Protein AF-0000000074318925 (afdb_homodimer)

Organism: NCBI:txid2715131

Secondary structure (DSSP, 8-state):
------------S-------EEEEEEE-TT--B-EEE-TTT--EEE-EETTEE-B-SSSPPSSEEEEETTB---GGGT--SPPPEEEE-SS---TT-EEEEEEEEEEEEEETTEE--EEEEEESSSTT--STT--SHHHHHHH-HHHHHHHHHHHHHTT-TTTEEEEEEEEHHHHHHHHHHHB--/------------S-------EEEEEEE-TT--B-EEE-TTT--EEE-EETTEE-B-SSSPPSSEEEEETTB---GGGT--SPPPEEEE-SS---TT-EEEEEEEEEEEEEETTEE--EEEEEESSSTT--STT--SHHHHHHH-HHHHHHHHHHHHHTT-TTTEEEEEEEEHHHHHHHHHHHB--

Solvent-accessible surface area (backbone atoms only — not comparable to full-atom values): 19961 Å² total; per-residue (Å²): 136,83,79,77,78,77,76,74,70,78,72,66,65,70,70,64,81,76,71,78,44,37,33,38,29,38,29,28,16,8,37,32,58,42,41,36,69,35,85,87,80,67,44,77,38,74,36,63,60,94,88,34,73,41,60,42,63,48,70,28,37,76,21,25,28,33,29,35,62,66,31,33,30,48,55,90,76,72,30,90,56,43,50,44,39,30,39,33,46,32,47,53,49,60,61,72,40,70,46,55,40,36,63,26,22,26,45,35,29,33,48,79,84,34,83,48,60,31,36,31,28,31,56,62,72,69,91,52,49,35,64,76,88,60,81,34,31,68,50,38,53,70,75,38,47,67,55,54,50,43,53,51,54,46,66,31,38,46,81,36,81,83,44,28,44,82,73,48,77,44,40,25,67,58,36,51,53,52,50,62,72,18,40,70,128,137,84,80,78,80,77,77,76,74,79,72,66,66,71,72,65,82,77,71,77,44,38,32,37,30,37,30,28,15,8,37,31,58,41,40,37,69,35,84,88,78,66,44,77,37,74,34,62,59,94,88,34,74,41,59,42,61,48,67,27,37,76,19,26,29,32,29,35,61,67,30,31,30,48,57,90,77,75,31,89,57,43,50,44,39,30,38,34,47,33,48,54,49,60,59,72,39,71,47,54,41,35,64,27,22,26,45,36,30,32,47,80,86,34,83,47,61,31,36,32,28,32,56,61,73,69,92,51,49,34,64,76,88,62,82,34,31,66,50,36,52,69,76,39,47,65,56,54,50,42,53,51,53,45,66,31,38,47,82,36,80,83,45,29,42,81,74,48,76,44,39,25,67,58,35,51,51,52,49,60,74,19,39,68,128

Nearest PDB structures (foldseek):
  6n1c-assembly1_F  TM=8.657E-01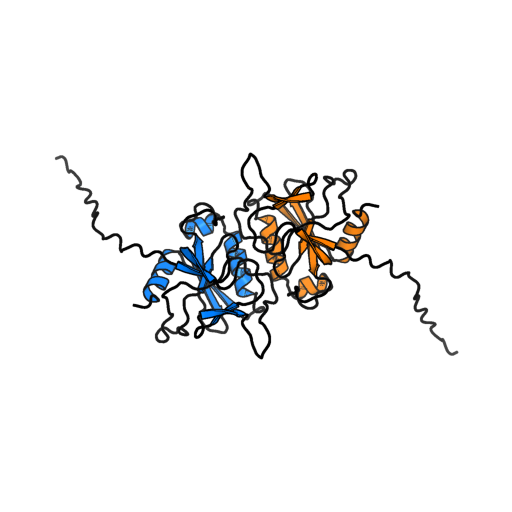  e=1.902E-13  Legionella pneumophila subsp. pneumophila str. Philadelphia 1
  3ld3-assembly1_A  TM=8.511E-01  e=8.255E-13  Anaplasma phagocytophilum str. HZ
  4um4-assembly1_B  TM=8.742E-01  e=2.859E-12  Escherichia coli
  2au6-assembly1_A  TM=8.504E-01  e=2.309E-11  Escherichia coli
  6ki8-assembly1_A  TM=8.041E-01  e=2.735E-11  Acinetobacter baumannii

InterPro domains:
  IPR008162 Inorganic pyrophosphatase [PF00719] (23-182)
  IPR008162 Inorganic pyrophosphatase [PTHR10286] (13-183)
  IPR036649 Inorganic pyrophosphatase superfamily [G3DSA:3.90.80.10] (16-185)
  IPR036649 Inorganic pyrophosphatase superfamily [SSF50324] (13-182)

Sequence (370 aa):
MKIYLLVFILSGIPILGQNNIEMLVEIPAGTITKYEMNKESGELLPDSLNGKIRIIDFLGYPGNYGFIKNTMLSKNEGGDGDPLDVLLISAPLSGGRSIEIRPIAILKLIDNGEKDDKIIAVPESGSVSNLQNIDSFEEFKLNYPKVMEIIKLWFTNYKGKGTVSFVGWENELEAIKLIERSTIHMKIYLLVFILSGIPILGQNNIEMLVEIPAGTITKYEMNKESGELLPDSLNGKIRIIDFLGYPGNYGFIKNTMLSKNEGGDGDPLDVLLISAPLSGGRSIEIRPIAILKLIDNGEKDDKIIAVPESGSVSNLQNIDSFEEFKLNYPKVMEIIKLWFTNYKGKGTVSFVGWENELEAIKLIERSTIH

Radius of gyration: 24.42 Å; Cα contacts (8 Å, |Δi|>4): 816; chains: 2; bounding box: 49×116×52 Å

Foldseek 3Di:
DPPPPPPPPVPPPPPPPPPFWKWAFQFWFFAFWGWDQDPPPRDIDFDDDPNHGDGFPDTGHRATKGFTPQFFDDVVNVGPRDGAIEGEHWHTDDHGDMAGWAFFKWWWKQAQNGTHIYTYIYGPDDDGGDPPPRRYNVCCCVVPVVSVVVNQVCVCDRVHHPRMDTDDMGGRVVVVVNRVVRGHD/DPPPPPPPPVPPPPPPPPPFWKWAFQFWFFAFWGWDQDPPPRDIDFDDDPNHGDGFPDTGHRATKGFTPQFFDDVVNVGPRDGAIEGEHWHTDDHGDMAGWAFFKWWWKQAQNGTHIYTYIYGPDDDGGDPPPRRYNVCCCVVPVVSVVVNQVCVCDRVHHPRMDTDDMGGRVVVVVNRVVRGHD

Structure (mmCIF, N/CA/C/O backbone):
data_AF-0000000074318925-model_v1
#
loop_
_entity.id
_entity.type
_entity.pdbx_description
1 polymer 'inorganic diphosphatase'
#
loop_
_atom_site.group_PDB
_atom_site.id
_atom_site.type_symbol
_atom_site.label_atom_id
_atom_site.label_alt_id
_atom_site.label_comp_id
_atom_site.label_asym_id
_atom_site.label_entity_id
_atom_site.label_seq_id
_atom_site.pdbx_PDB_ins_code
_atom_site.Cartn_x
_atom_site.Cartn_y
_atom_site.Cartn_z
_atom_site.occupancy
_atom_site.B_iso_or_equiv
_atom_site.auth_seq_id
_atom_site.auth_comp_id
_atom_site.auth_asym_id
_atom_site.auth_atom_id
_atom_site.pdbx_PDB_model_num
ATOM 1 N N . MET A 1 1 ? -10.141 -60.781 22.281 1 31 1 MET A N 1
ATOM 2 C CA . MET A 1 1 ? -9.641 -60.656 20.906 1 31 1 MET A CA 1
ATOM 3 C C . MET A 1 1 ? -9.164 -59.25 20.609 1 31 1 MET A C 1
ATOM 5 O O . MET A 1 1 ? -9.938 -58.312 20.719 1 31 1 MET A O 1
ATOM 9 N N . LYS A 1 2 ? -7.789 -58.969 20.859 1 35.91 2 LYS A N 1
ATOM 10 C CA . LYS A 1 2 ? -7.023 -57.719 20.891 1 35.91 2 LYS A CA 1
ATOM 11 C C . LYS A 1 2 ? -6.863 -57.125 19.484 1 35.91 2 LYS A C 1
ATOM 13 O O . LYS A 1 2 ? -6.215 -57.719 18.625 1 35.91 2 LYS A O 1
ATOM 18 N N . ILE A 1 3 ? -7.855 -56.562 18.828 1 32.5 3 ILE A N 1
ATOM 19 C CA . ILE A 1 3 ? -7.719 -56.094 17.453 1 32.5 3 ILE A CA 1
ATOM 20 C C . ILE A 1 3 ? -6.723 -54.938 17.406 1 32.5 3 ILE A C 1
ATOM 22 O O . ILE A 1 3 ? -6.93 -53.906 18.031 1 32.5 3 ILE A O 1
ATOM 26 N N . TYR A 1 4 ? -5.398 -55.219 17.203 1 31.03 4 TYR A N 1
ATOM 27 C CA . TYR A 1 4 ? -4.352 -54.25 16.984 1 31.03 4 TYR A CA 1
ATOM 28 C C . TYR A 1 4 ? -4.586 -53.469 15.695 1 31.03 4 TYR A C 1
ATOM 30 O O . TYR A 1 4 ? -4.688 -54.062 14.625 1 31.03 4 TYR A O 1
ATOM 38 N N . LEU A 1 5 ? -5.379 -52.438 15.664 1 28.86 5 LEU A N 1
ATOM 39 C CA . LEU A 1 5 ? -5.574 -51.625 14.477 1 28.86 5 LEU A CA 1
ATOM 40 C C . LEU A 1 5 ? -4.246 -51.062 13.977 1 28.86 5 LEU A C 1
ATOM 42 O O . LEU A 1 5 ? -3.562 -50.312 14.688 1 28.86 5 LEU A O 1
ATOM 46 N N . LEU A 1 6 ? -3.502 -51.781 13.117 1 28.34 6 LEU A N 1
ATOM 47 C CA . LEU A 1 6 ? -2.273 -51.406 12.43 1 28.34 6 LEU A CA 1
ATOM 48 C C . LEU A 1 6 ? -2.457 -50.094 11.68 1 28.34 6 LEU A C 1
ATOM 50 O O . LEU A 1 6 ? -3.262 -50 10.75 1 28.34 6 LEU A O 1
ATOM 54 N N . VAL A 1 7 ? -2.426 -49 12.305 1 29.84 7 VAL A N 1
ATOM 55 C CA . VAL A 1 7 ? -2.41 -47.688 11.703 1 29.84 7 VAL A CA 1
ATOM 56 C C . VAL A 1 7 ? -1.255 -47.562 10.711 1 29.84 7 VAL A C 1
ATOM 58 O O . VAL A 1 7 ? -0.086 -47.625 11.102 1 29.84 7 VAL A O 1
ATOM 61 N N . PHE A 1 8 ? -1.321 -48.281 9.523 1 29.14 8 PHE A N 1
ATOM 62 C CA . PHE A 1 8 ? -0.338 -48.094 8.461 1 29.14 8 PHE A CA 1
ATOM 63 C C . PHE A 1 8 ? -0.117 -46.625 8.172 1 29.14 8 PHE A C 1
ATOM 65 O O . PHE A 1 8 ? -1.043 -45.906 7.766 1 29.14 8 PHE A O 1
ATOM 72 N N . ILE A 1 9 ? 0.623 -45.938 8.898 1 32.38 9 ILE A N 1
ATOM 73 C CA . ILE A 1 9 ? 1.181 -44.656 8.539 1 32.38 9 ILE A CA 1
ATOM 74 C C . ILE A 1 9 ? 1.843 -44.719 7.168 1 32.38 9 ILE A C 1
ATOM 76 O O . ILE A 1 9 ? 2.842 -45.438 6.996 1 32.38 9 ILE A O 1
ATOM 80 N N . LEU A 1 10 ? 1.082 -45.062 6.102 1 30.84 10 LEU A N 1
ATOM 81 C CA . LEU A 1 10 ? 1.736 -45 4.801 1 30.84 10 LEU A CA 1
ATOM 82 C C . LEU A 1 10 ? 2.66 -43.781 4.727 1 30.84 10 LEU A C 1
ATOM 84 O O . LEU A 1 10 ? 2.193 -42.625 4.715 1 30.84 10 LEU A O 1
ATOM 88 N N . SER A 1 11 ? 3.791 -43.719 5.32 1 34.47 11 SER A N 1
ATOM 89 C CA . SER A 1 11 ? 5.02 -42.938 5.23 1 34.47 11 SER A CA 1
ATOM 90 C C . SER A 1 11 ? 5.359 -42.594 3.783 1 34.47 11 SER A C 1
ATOM 92 O O . SER A 1 11 ? 6.055 -41.625 3.514 1 34.47 11 SER A O 1
ATOM 94 N N . GLY A 1 12 ? 5.242 -43.5 2.875 1 33.75 12 GLY A N 1
ATOM 95 C CA . GLY A 1 12 ? 5.906 -43.469 1.584 1 33.75 12 GLY A CA 1
ATOM 96 C C . GLY A 1 12 ? 5.355 -42.375 0.668 1 33.75 12 GLY A C 1
ATOM 97 O O . GLY A 1 12 ? 5.582 -42.406 -0.543 1 33.75 12 GLY A O 1
ATOM 98 N N . ILE A 1 13 ? 4.176 -41.969 0.882 1 33.53 13 ILE A N 1
ATOM 99 C CA . ILE A 1 13 ? 3.928 -41.062 -0.223 1 33.53 13 ILE A CA 1
ATOM 100 C C . ILE A 1 13 ? 5.148 -40.156 -0.432 1 33.53 13 ILE A C 1
ATOM 102 O O . ILE A 1 13 ? 5.586 -39.469 0.494 1 33.53 13 ILE A O 1
ATOM 106 N N . PRO A 1 14 ? 6.07 -40.562 -1.299 1 34.34 14 PRO A N 1
ATOM 107 C CA . PRO A 1 14 ? 7.152 -39.625 -1.569 1 34.34 14 PRO A CA 1
ATOM 108 C C . PRO A 1 14 ? 6.727 -38.156 -1.373 1 34.34 14 PRO A C 1
ATOM 110 O O . PRO A 1 14 ? 5.598 -37.812 -1.713 1 34.34 14 PRO A O 1
ATOM 113 N N . ILE A 1 15 ? 7.004 -37.562 -0.28 1 36.38 15 ILE A N 1
ATOM 114 C CA . ILE A 1 15 ? 6.902 -36.094 -0.222 1 36.38 15 ILE A CA 1
ATOM 115 C C . ILE A 1 15 ? 7.234 -35.5 -1.588 1 36.38 15 ILE A C 1
ATOM 117 O O . ILE A 1 15 ? 8.344 -35.688 -2.1 1 36.38 15 ILE A O 1
ATOM 121 N N . LEU A 1 16 ? 6.516 -35.656 -2.623 1 37.06 16 LEU A N 1
ATOM 122 C CA . LEU A 1 16 ? 6.867 -34.938 -3.855 1 37.06 16 LEU A CA 1
ATOM 123 C C . LEU A 1 16 ? 7.934 -33.875 -3.594 1 37.06 16 LEU A C 1
ATOM 125 O O . LEU A 1 16 ? 7.91 -33.219 -2.555 1 37.06 16 LEU A O 1
ATOM 129 N N . GLY A 1 17 ? 9.219 -34.062 -4.043 1 41.69 17 GLY A N 1
ATOM 130 C CA . GLY A 1 17 ? 10.297 -33.094 -3.971 1 41.69 17 GLY A CA 1
ATOM 131 C C . GLY A 1 17 ? 9.805 -31.672 -3.775 1 41.69 17 GLY A C 1
ATOM 132 O O . GLY A 1 17 ? 9.047 -31.156 -4.598 1 41.69 17 GLY A O 1
ATOM 133 N N . GLN A 1 18 ? 9.273 -31.25 -2.715 1 48.78 18 GLN A N 1
ATOM 134 C CA . GLN A 1 18 ? 8.734 -29.953 -2.297 1 48.78 18 GLN A CA 1
ATOM 135 C C . GLN A 1 18 ? 9.406 -28.812 -3.051 1 48.78 18 GLN A C 1
ATOM 137 O O . GLN A 1 18 ? 10.477 -28.344 -2.664 1 48.78 18 GLN A O 1
ATOM 142 N N . ASN A 1 19 ? 9.547 -28.859 -4.367 1 59.75 19 ASN A N 1
ATOM 143 C CA . ASN A 1 19 ? 10.141 -27.75 -5.109 1 59.75 19 ASN A CA 1
ATOM 144 C C . ASN A 1 19 ? 9.664 -26.406 -4.578 1 59.75 19 ASN A C 1
ATOM 146 O O . ASN A 1 19 ? 8.461 -26.172 -4.457 1 59.75 19 ASN A O 1
ATOM 150 N N . ASN A 1 20 ? 10.562 -25.672 -3.961 1 87 20 ASN A N 1
ATOM 151 C CA . ASN A 1 20 ? 10.352 -24.297 -3.486 1 87 20 ASN A CA 1
ATOM 152 C C . ASN A 1 20 ? 9.781 -23.406 -4.586 1 87 20 ASN A C 1
ATOM 154 O O . ASN A 1 20 ? 10.211 -23.484 -5.738 1 87 20 ASN A O 1
ATOM 158 N N . ILE A 1 21 ? 8.672 -22.938 -4.402 1 94.94 21 ILE A N 1
ATOM 159 C CA . ILE A 1 21 ? 8.086 -21.969 -5.32 1 94.94 21 ILE A CA 1
ATOM 160 C C . ILE A 1 21 ? 8.781 -20.625 -5.16 1 94.94 21 ILE A C 1
ATOM 162 O O . ILE A 1 21 ? 8.906 -20.109 -4.047 1 94.94 21 ILE A O 1
ATOM 166 N N . GLU A 1 22 ? 9.297 -20.141 -6.289 1 96.38 22 GLU A N 1
ATOM 167 C CA . GLU A 1 22 ? 10 -18.859 -6.258 1 96.38 22 GLU A CA 1
ATOM 168 C C . GLU A 1 22 ? 9.281 -17.828 -7.109 1 96.38 22 GLU A C 1
ATOM 170 O O . GLU A 1 22 ? 8.75 -18.141 -8.172 1 96.38 22 GLU A O 1
ATOM 175 N N . MET A 1 23 ? 9.312 -16.688 -6.598 1 97 23 MET A N 1
ATOM 176 C CA . MET A 1 23 ? 8.852 -15.57 -7.418 1 97 23 MET A CA 1
ATOM 177 C C . MET A 1 23 ? 10.016 -14.672 -7.82 1 97 23 MET A C 1
ATOM 179 O O . MET A 1 23 ? 11.055 -14.672 -7.16 1 97 23 MET A O 1
ATOM 183 N N . LEU A 1 24 ? 9.859 -14 -8.922 1 97.19 24 LEU A N 1
ATOM 184 C CA . LEU A 1 24 ? 10.672 -12.836 -9.273 1 97.19 24 LEU A CA 1
ATOM 185 C C . LEU A 1 24 ? 9.891 -11.539 -9.047 1 97.19 24 LEU A C 1
ATOM 187 O O . LEU A 1 24 ? 8.797 -11.367 -9.602 1 97.19 24 LEU A O 1
ATOM 191 N N . VAL A 1 25 ? 10.477 -10.656 -8.273 1 97.69 25 VAL A N 1
ATOM 192 C CA . VAL A 1 25 ? 9.836 -9.375 -7.977 1 97.69 25 VAL A CA 1
ATOM 193 C C . VAL A 1 25 ? 10.07 -8.406 -9.125 1 97.69 25 VAL A C 1
ATOM 195 O O . VAL A 1 25 ? 11.211 -8.156 -9.516 1 97.69 25 VAL A O 1
ATOM 198 N N . GLU A 1 26 ? 8.992 -7.867 -9.617 1 98.12 26 GLU A N 1
ATOM 199 C CA . GLU A 1 26 ? 9.094 -6.844 -10.648 1 98.12 26 GLU A CA 1
ATOM 200 C C . GLU A 1 26 ? 8.812 -5.457 -10.078 1 98.12 26 GLU A C 1
ATOM 202 O O . GLU A 1 26 ? 9.508 -4.488 -10.414 1 98.12 26 GLU A O 1
ATOM 207 N N . ILE A 1 27 ? 7.844 -5.375 -9.258 1 98.38 27 ILE A N 1
ATOM 208 C CA . ILE A 1 27 ? 7.355 -4.113 -8.719 1 98.38 27 ILE A CA 1
ATOM 209 C C . ILE A 1 27 ? 7.32 -4.188 -7.191 1 98.38 27 ILE A C 1
ATOM 211 O O . ILE A 1 27 ? 6.48 -4.879 -6.617 1 98.38 27 ILE A O 1
ATOM 215 N N . PRO A 1 28 ? 8.188 -3.48 -6.512 1 98.31 28 PRO A N 1
ATOM 216 C CA . PRO A 1 28 ? 8.203 -3.477 -5.047 1 98.31 28 PRO A CA 1
ATOM 217 C C . PRO A 1 28 ? 6.906 -2.93 -4.445 1 98.31 28 PRO A C 1
ATOM 219 O O . PRO A 1 28 ? 6.246 -2.086 -5.059 1 98.31 28 PRO A O 1
ATOM 222 N N . ALA A 1 29 ? 6.621 -3.338 -3.229 1 98.38 29 ALA A N 1
ATOM 223 C CA . ALA A 1 29 ? 5.457 -2.824 -2.51 1 98.38 29 ALA A CA 1
ATOM 224 C C . ALA A 1 29 ? 5.504 -1.302 -2.408 1 98.38 29 ALA A C 1
ATOM 226 O O . ALA A 1 29 ? 6.562 -0.723 -2.152 1 98.38 29 ALA A O 1
ATOM 227 N N . GLY A 1 30 ? 4.336 -0.621 -2.668 1 98.06 30 GLY A N 1
ATOM 228 C CA . GLY A 1 30 ? 4.211 0.823 -2.547 1 98.06 30 GLY A CA 1
ATOM 229 C C . GLY A 1 30 ? 4.523 1.56 -3.834 1 98.06 30 GLY A C 1
ATOM 230 O O . GLY A 1 30 ? 4.242 2.754 -3.957 1 98.06 30 GLY A O 1
ATOM 231 N N . THR A 1 31 ? 5.039 0.899 -4.805 1 97.62 31 THR A N 1
ATOM 232 C CA . THR A 1 31 ? 5.473 1.514 -6.055 1 97.62 31 THR A CA 1
ATOM 233 C C . THR A 1 31 ? 4.273 1.812 -6.953 1 97.62 31 THR A C 1
ATOM 235 O O . THR A 1 31 ? 3.324 1.03 -7.008 1 97.62 31 THR A O 1
ATOM 238 N N . ILE A 1 32 ? 4.398 2.92 -7.684 1 96.06 32 ILE A N 1
ATOM 239 C CA . ILE A 1 32 ? 3.283 3.311 -8.531 1 96.06 32 ILE A CA 1
ATOM 240 C C . ILE A 1 32 ? 3.666 3.137 -10 1 96.06 32 ILE A C 1
ATOM 242 O O . ILE A 1 32 ? 2.809 3.195 -10.883 1 96.06 32 ILE A O 1
ATOM 246 N N . THR A 1 33 ? 4.918 2.955 -10.266 1 95 33 THR A N 1
ATOM 247 C CA . THR A 1 33 ? 5.395 2.742 -11.625 1 95 33 THR A CA 1
ATOM 248 C C . THR A 1 33 ? 5.34 1.263 -11.992 1 95 33 THR A C 1
ATOM 250 O O . THR A 1 33 ? 5.762 0.409 -11.211 1 95 33 THR A O 1
ATOM 253 N N . LYS A 1 34 ? 4.805 0.998 -13.141 1 95 34 LYS A N 1
ATOM 254 C CA . LYS A 1 34 ? 4.793 -0.383 -13.617 1 95 34 LYS A CA 1
ATOM 255 C C . LYS A 1 34 ? 6.148 -0.772 -14.203 1 95 34 LYS A C 1
ATOM 257 O O . LYS A 1 34 ? 6.66 -0.093 -15.094 1 95 34 LYS A O 1
ATOM 262 N N . TYR A 1 35 ? 6.699 -1.803 -13.664 1 95.69 35 TYR A N 1
ATOM 263 C CA . TYR A 1 35 ? 7.93 -2.383 -14.195 1 95.69 35 TYR A CA 1
ATOM 264 C C . TYR A 1 35 ? 7.676 -3.77 -14.773 1 95.69 35 TYR A C 1
ATOM 266 O O . TYR A 1 35 ? 6.809 -4.5 -14.289 1 95.69 35 TYR A O 1
ATOM 274 N N . GLU A 1 36 ? 8.422 -4.043 -15.742 1 92.75 36 GLU A N 1
ATOM 275 C CA . GLU A 1 36 ? 8.352 -5.383 -16.328 1 92.75 36 GLU A CA 1
ATOM 276 C C . GLU A 1 36 ? 9.734 -5.891 -16.719 1 92.75 36 GLU A C 1
ATOM 278 O O . GLU A 1 36 ? 10.609 -5.105 -17.078 1 92.75 36 GLU A O 1
ATOM 283 N N . MET A 1 37 ? 9.812 -7.141 -16.578 1 90.12 37 MET A N 1
ATOM 284 C CA . MET A 1 37 ? 11.031 -7.777 -17.062 1 90.12 37 MET A CA 1
ATOM 285 C C . MET A 1 37 ? 11.055 -7.809 -18.594 1 90.12 37 MET A C 1
ATOM 287 O O . MET A 1 37 ? 10.109 -8.273 -19.219 1 90.12 37 MET A O 1
ATOM 291 N N . ASN A 1 38 ? 12.195 -7.234 -19.078 1 87.25 38 ASN A N 1
ATOM 292 C CA . ASN A 1 38 ? 12.398 -7.363 -20.516 1 87.25 38 ASN A CA 1
ATOM 293 C C . ASN A 1 38 ? 12.805 -8.781 -20.906 1 87.25 38 ASN A C 1
ATOM 295 O O . ASN A 1 38 ? 13.844 -9.273 -20.469 1 87.25 38 ASN A O 1
ATOM 299 N N . LYS A 1 39 ? 12.078 -9.352 -21.75 1 79.38 39 LYS A N 1
ATOM 300 C CA . LYS A 1 39 ? 12.289 -10.758 -22.078 1 79.38 39 LYS A CA 1
ATOM 301 C C . LYS A 1 39 ? 13.586 -10.961 -22.859 1 79.38 39 LYS A C 1
ATOM 303 O O . LYS A 1 39 ? 14.211 -12.016 -22.766 1 79.38 39 LYS A O 1
ATOM 308 N N . GLU A 1 40 ? 14.016 -10.039 -23.594 1 85 40 GLU A N 1
ATOM 309 C CA . GLU A 1 40 ? 15.227 -10.141 -24.406 1 85 40 GLU A CA 1
ATOM 310 C C . GLU A 1 40 ? 16.484 -9.875 -23.578 1 85 40 GLU A C 1
ATOM 312 O O . GLU A 1 40 ? 17.422 -10.68 -23.594 1 85 40 GLU A O 1
ATOM 317 N N . SER A 1 41 ? 16.453 -8.805 -22.797 1 86.69 41 SER A N 1
ATOM 318 C CA . SER A 1 41 ? 17.656 -8.398 -22.062 1 86.69 41 SER A CA 1
ATOM 319 C C . SER A 1 41 ? 17.672 -8.992 -20.656 1 86.69 41 SER A C 1
ATOM 321 O O . SER A 1 41 ? 18.719 -9.047 -20.016 1 86.69 41 SER A O 1
ATOM 323 N N . GLY A 1 42 ? 16.531 -9.289 -20.203 1 85.19 42 GLY A N 1
ATOM 324 C CA . GLY A 1 42 ? 16.422 -9.781 -18.844 1 85.19 42 GLY A CA 1
ATOM 325 C C . GLY A 1 42 ? 16.453 -8.672 -17.812 1 85.19 42 GLY A C 1
ATOM 326 O O . GLY A 1 42 ? 16.578 -8.945 -16.609 1 85.19 42 GLY A O 1
ATOM 327 N N . GLU A 1 43 ? 16.375 -7.453 -18.266 1 90.38 43 GLU A N 1
ATOM 328 C CA . GLU A 1 43 ? 16.438 -6.312 -17.359 1 90.38 43 GLU A CA 1
ATOM 329 C C . GLU A 1 43 ? 15.031 -5.852 -16.969 1 90.38 43 GLU A C 1
ATOM 331 O O . GLU A 1 43 ? 14.086 -6.004 -17.734 1 90.38 43 GLU A O 1
ATOM 336 N N . LEU A 1 44 ? 14.914 -5.395 -15.781 1 93.12 44 LEU A N 1
ATOM 337 C CA . LEU A 1 44 ? 13.688 -4.762 -15.328 1 93.12 44 LEU A CA 1
ATOM 338 C C . LEU A 1 44 ? 13.617 -3.309 -15.789 1 93.12 44 LEU A C 1
ATOM 340 O O . LEU A 1 44 ? 14.5 -2.508 -15.469 1 93.12 44 LEU A O 1
ATOM 344 N N . LEU A 1 45 ? 12.641 -3.043 -16.547 1 91.31 45 LEU A N 1
ATOM 345 C CA . LEU A 1 45 ? 12.484 -1.697 -17.094 1 91.31 45 LEU A CA 1
ATOM 346 C C . LEU A 1 45 ? 11.07 -1.176 -16.859 1 91.31 45 LEU A C 1
ATOM 348 O O . LEU A 1 45 ? 10.117 -1.957 -16.797 1 91.31 45 LEU A O 1
ATOM 352 N N . PRO A 1 46 ? 10.984 0.198 -16.641 1 92.5 46 PRO A N 1
ATOM 353 C CA . PRO A 1 46 ? 9.633 0.747 -16.609 1 92.5 46 PRO A CA 1
ATOM 354 C C . PRO A 1 46 ? 8.836 0.405 -17.875 1 92.5 46 PRO A C 1
ATOM 356 O O . PRO A 1 46 ? 9.391 0.422 -18.984 1 92.5 46 PRO A O 1
ATOM 359 N N . ASP A 1 47 ? 7.621 -0.022 -17.672 1 89.06 47 ASP A N 1
ATOM 360 C CA . ASP A 1 47 ? 6.727 -0.278 -18.797 1 89.06 47 ASP A CA 1
ATOM 361 C C . ASP A 1 47 ? 6.312 1.024 -19.469 1 89.06 47 ASP A C 1
ATOM 363 O O . ASP A 1 47 ? 6.199 2.064 -18.812 1 89.06 47 ASP A O 1
ATOM 367 N N . SER A 1 48 ? 6.27 0.974 -20.734 1 85.88 48 SER A N 1
ATOM 368 C CA . SER A 1 48 ? 5.887 2.164 -21.484 1 85.88 48 SER A CA 1
ATOM 369 C C . SER A 1 48 ? 4.809 1.843 -22.516 1 85.88 48 SER A C 1
ATOM 371 O O . SER A 1 48 ? 4.805 0.757 -23.109 1 85.88 48 SER A O 1
ATOM 373 N N . LEU A 1 49 ? 3.805 2.689 -22.578 1 79.5 49 LEU A N 1
ATOM 374 C CA . LEU A 1 49 ? 2.768 2.654 -23.609 1 79.5 49 LEU A CA 1
ATOM 375 C C . LEU A 1 49 ? 2.748 3.951 -24.406 1 79.5 49 LEU A C 1
ATOM 377 O O . LEU A 1 49 ? 2.561 5.031 -23.844 1 79.5 49 LEU A O 1
ATOM 381 N N . ASN A 1 50 ? 2.967 3.84 -25.641 1 84.94 50 ASN A N 1
ATOM 382 C CA . ASN A 1 50 ? 3.021 4.996 -26.531 1 84.94 50 ASN A CA 1
ATOM 383 C C . ASN A 1 50 ? 4.059 6.012 -26.062 1 84.94 50 ASN A C 1
ATOM 385 O O . ASN A 1 50 ? 3.777 7.211 -26.016 1 84.94 50 ASN A O 1
ATOM 389 N N . GLY A 1 51 ? 5.199 5.457 -25.609 1 83.69 51 GLY A N 1
ATOM 390 C CA . GLY A 1 51 ? 6.324 6.305 -25.25 1 83.69 51 GLY A CA 1
ATOM 391 C C . GLY A 1 51 ? 6.195 6.902 -23.859 1 83.69 51 GLY A C 1
ATOM 392 O O . GLY A 1 51 ? 7.07 7.645 -23.406 1 83.69 51 GLY A O 1
ATOM 393 N N . LYS A 1 52 ? 5.148 6.602 -23.219 1 86.19 52 LYS A N 1
ATOM 394 C CA . LYS A 1 52 ? 4.961 7.156 -21.891 1 86.19 52 LYS A CA 1
ATOM 395 C C . LYS A 1 52 ? 5.039 6.066 -20.828 1 86.19 52 LYS A C 1
ATOM 397 O O . LYS A 1 52 ? 4.449 4.996 -20.969 1 86.19 52 LYS A O 1
ATOM 402 N N . ILE A 1 53 ? 5.809 6.387 -19.797 1 88.94 53 ILE A N 1
ATOM 403 C CA . ILE A 1 53 ? 5.926 5.48 -18.656 1 88.94 53 ILE A CA 1
ATOM 404 C C . ILE A 1 53 ? 4.555 5.266 -18.031 1 88.94 53 ILE A C 1
ATOM 406 O O . ILE A 1 53 ? 3.785 6.215 -17.859 1 88.94 53 ILE A O 1
ATOM 410 N N . ARG A 1 54 ? 4.336 4.008 -17.703 1 91 54 ARG A N 1
ATOM 411 C CA . ARG A 1 54 ? 3.045 3.678 -17.094 1 91 54 ARG A CA 1
ATOM 412 C C . ARG A 1 54 ? 3.092 3.828 -15.578 1 91 54 ARG A C 1
ATOM 414 O O . ARG A 1 54 ? 3.818 3.102 -14.906 1 91 54 ARG A O 1
ATOM 421 N N . ILE A 1 55 ? 2.348 4.789 -15.156 1 92.88 55 ILE A N 1
ATOM 422 C CA . ILE A 1 55 ? 2.186 5.074 -13.734 1 92.88 55 ILE A CA 1
ATOM 423 C C . ILE A 1 55 ? 0.74 4.812 -13.32 1 92.88 55 ILE A C 1
ATOM 425 O O . ILE A 1 55 ? -0.196 5.273 -13.977 1 92.88 55 ILE A O 1
ATOM 429 N N . ILE A 1 56 ? 0.611 4.055 -12.281 1 93.5 56 ILE A N 1
ATOM 430 C CA . ILE A 1 56 ? -0.749 3.777 -11.828 1 93.5 56 ILE A CA 1
ATOM 431 C C . ILE A 1 56 ? -1.362 5.039 -11.227 1 93.5 56 ILE A C 1
ATOM 433 O O . ILE A 1 56 ? -0.693 5.777 -10.5 1 93.5 56 ILE A O 1
ATOM 437 N N . ASP A 1 57 ? -2.551 5.367 -11.664 1 93.94 57 ASP A N 1
ATOM 438 C CA . ASP A 1 57 ? -3.32 6.492 -11.148 1 93.94 57 ASP A CA 1
ATOM 439 C C . ASP A 1 57 ? -4.207 6.059 -9.977 1 93.94 57 ASP A C 1
ATOM 441 O O . ASP A 1 57 ? -5.434 6.121 -10.07 1 93.94 57 ASP A O 1
ATOM 445 N N . PHE A 1 58 ? -3.611 5.629 -8.938 1 96.38 58 PHE A N 1
ATOM 446 C CA . PHE A 1 58 ? -4.215 5.035 -7.75 1 96.38 58 PHE A CA 1
ATOM 447 C C . PHE A 1 58 ? -3.209 4.969 -6.609 1 96.38 58 PHE A C 1
ATOM 449 O O . PHE A 1 58 ? -2.244 5.734 -6.578 1 96.38 58 PHE A O 1
ATOM 456 N N . LEU A 1 59 ? -3.439 4.137 -5.551 1 97.94 59 LEU A N 1
ATOM 457 C CA . LEU A 1 59 ? -2.43 3.852 -4.535 1 97.94 59 LEU A CA 1
ATOM 458 C C . LEU A 1 59 ? -1.365 2.904 -5.082 1 97.94 59 LEU A C 1
ATOM 460 O O . LEU A 1 59 ? -1.628 2.137 -6.012 1 97.94 59 LEU A O 1
ATOM 464 N N . GLY A 1 60 ? -0.171 3.006 -4.52 1 97.94 60 GLY A N 1
ATOM 465 C CA . GLY A 1 60 ? 0.858 2.057 -4.91 1 97.94 60 GLY A CA 1
ATOM 466 C C . GLY A 1 60 ? 0.475 0.614 -4.633 1 97.94 60 GLY A C 1
ATOM 467 O O . GLY A 1 60 ? -0.475 0.349 -3.895 1 97.94 60 GLY A O 1
ATOM 468 N N . TYR A 1 61 ? 1.237 -0.295 -5.242 1 98.69 61 TYR A N 1
ATOM 469 C CA . TYR A 1 61 ? 0.969 -1.721 -5.094 1 98.69 61 TYR A CA 1
ATOM 470 C C . TYR A 1 61 ? 0.92 -2.113 -3.621 1 98.69 61 TYR A C 1
ATOM 472 O O . TYR A 1 61 ? 1.808 -1.749 -2.846 1 98.69 61 TYR A O 1
ATOM 480 N N . PRO A 1 62 ? -0.095 -2.91 -3.254 1 98.62 62 PRO A N 1
ATOM 481 C CA . PRO A 1 62 ? -0.279 -3.236 -1.838 1 98.62 62 PRO A CA 1
ATOM 482 C C . PRO A 1 62 ? 0.686 -4.316 -1.35 1 98.62 62 PRO A C 1
ATOM 484 O O . PRO A 1 62 ? 0.687 -4.656 -0.165 1 98.62 62 PRO A O 1
ATOM 487 N N . GLY A 1 63 ? 1.505 -4.836 -2.16 1 98.31 63 GLY A N 1
ATOM 488 C CA . GLY A 1 63 ? 2.559 -5.809 -1.928 1 98.31 63 GLY A CA 1
ATOM 489 C C . GLY A 1 63 ? 3.59 -5.852 -3.039 1 98.31 63 GLY A C 1
ATOM 490 O O . GLY A 1 63 ? 3.578 -5.004 -3.936 1 98.31 63 GLY A O 1
ATOM 491 N N . ASN A 1 64 ? 4.508 -6.797 -2.883 1 98.44 64 ASN A N 1
ATOM 492 C CA . ASN A 1 64 ? 5.465 -7.016 -3.961 1 98.44 64 ASN A CA 1
ATOM 493 C C . ASN A 1 64 ? 4.844 -7.801 -5.109 1 98.44 64 ASN A C 1
ATOM 495 O O . ASN A 1 64 ? 4.285 -8.883 -4.902 1 98.44 64 ASN A O 1
ATOM 499 N N . TYR A 1 65 ? 4.988 -7.238 -6.281 1 98.75 65 TYR A N 1
ATOM 500 C CA . TYR A 1 65 ? 4.32 -7.84 -7.43 1 98.75 65 TYR A CA 1
ATOM 501 C C . TYR A 1 65 ? 5.336 -8.391 -8.43 1 98.75 65 TYR A C 1
ATOM 503 O O . TYR A 1 65 ? 6.422 -7.832 -8.586 1 98.75 65 TYR A O 1
ATOM 511 N N . GLY A 1 66 ? 5.023 -9.484 -8.992 1 98.19 66 GLY A N 1
ATOM 512 C CA . GLY A 1 66 ? 5.848 -10.102 -10.023 1 98.19 66 GLY A CA 1
ATOM 513 C C . GLY A 1 66 ? 5.262 -11.398 -10.555 1 98.19 66 GLY A C 1
ATOM 514 O O . GLY A 1 66 ? 4.059 -11.477 -10.812 1 98.19 66 GLY A O 1
ATOM 515 N N . PHE A 1 67 ? 6.098 -12.312 -10.836 1 97.31 67 PHE A N 1
ATOM 516 C CA . PHE A 1 67 ? 5.594 -13.562 -11.391 1 97.31 67 PHE A CA 1
ATOM 517 C C . PHE A 1 67 ? 6.289 -14.758 -10.75 1 97.31 67 PHE A C 1
ATOM 519 O O . PHE A 1 67 ? 7.359 -14.609 -10.156 1 97.31 67 PHE A O 1
ATOM 526 N N . ILE A 1 68 ? 5.605 -15.883 -10.789 1 97.31 68 ILE A N 1
ATOM 527 C CA . ILE A 1 68 ? 6.18 -17.141 -10.305 1 97.31 68 ILE A CA 1
ATOM 528 C C . ILE A 1 68 ? 7.129 -17.703 -11.359 1 97.31 68 ILE A C 1
ATOM 530 O O . ILE A 1 68 ? 6.734 -17.953 -12.5 1 97.31 68 ILE A O 1
ATOM 534 N N . LYS A 1 69 ? 8.344 -17.922 -10.945 1 95.12 69 LYS A N 1
ATOM 535 C CA . LYS A 1 69 ? 9.367 -18.406 -11.875 1 95.12 69 LYS A CA 1
ATOM 536 C C . LYS A 1 69 ? 9.008 -19.781 -12.422 1 95.12 69 LYS A C 1
ATOM 538 O O . LYS A 1 69 ? 8.336 -20.578 -11.742 1 95.12 69 LYS A O 1
ATOM 543 N N . ASN A 1 70 ? 9.422 -20.062 -13.664 1 93.62 70 ASN A N 1
ATOM 544 C CA . ASN A 1 70 ? 9.297 -21.359 -14.328 1 93.62 70 ASN A CA 1
ATOM 545 C C . ASN A 1 70 ? 7.84 -21.734 -14.562 1 93.62 70 ASN A C 1
ATOM 547 O O . ASN A 1 70 ? 7.469 -22.906 -14.445 1 93.62 70 ASN A O 1
ATOM 551 N N . THR A 1 71 ? 6.938 -20.75 -14.656 1 94.88 71 THR A N 1
ATOM 552 C CA . THR A 1 71 ? 5.547 -20.984 -15.031 1 94.88 71 THR A CA 1
ATOM 553 C C . THR A 1 71 ? 5.215 -20.281 -16.344 1 94.88 71 THR A C 1
ATOM 555 O O . THR A 1 71 ? 5.902 -19.344 -16.75 1 94.88 71 THR A O 1
ATOM 558 N N . MET A 1 72 ? 4.309 -20.797 -17.031 1 91.19 72 MET A N 1
ATOM 559 C CA . MET A 1 72 ? 3.742 -20.219 -18.25 1 91.19 72 MET A CA 1
ATOM 560 C C . MET A 1 72 ? 2.285 -20.641 -18.422 1 91.19 72 MET A C 1
ATOM 562 O O . MET A 1 72 ? 1.953 -21.812 -18.297 1 91.19 72 MET A O 1
ATOM 566 N N . LEU A 1 73 ? 1.522 -19.609 -18.609 1 82.25 73 LEU A N 1
ATOM 567 C CA . LEU A 1 73 ? 0.123 -19.922 -18.859 1 82.25 73 LEU A CA 1
ATOM 568 C C . LEU A 1 73 ? -0.07 -20.391 -20.312 1 82.25 73 LEU A C 1
ATOM 570 O O . LEU A 1 73 ? 0.306 -19.688 -21.25 1 82.25 73 LEU A O 1
ATOM 574 N N . SER A 1 74 ? -0.348 -21.625 -20.531 1 72.5 74 SER A N 1
ATOM 575 C CA . SER A 1 74 ? -0.454 -22.234 -21.844 1 72.5 74 SER A CA 1
ATOM 576 C C . SER A 1 74 ? -1.519 -21.531 -22.688 1 72.5 74 SER A C 1
ATOM 578 O O . SER A 1 74 ? -2.594 -21.203 -22.188 1 72.5 74 SER A O 1
ATOM 580 N N . LYS A 1 75 ? -1.088 -21.156 -23.938 1 67.5 75 LYS A N 1
ATOM 581 C CA . LYS A 1 75 ? -2.02 -20.562 -24.891 1 67.5 75 LYS A CA 1
ATOM 582 C C . LYS A 1 75 ? -3.203 -21.484 -25.156 1 67.5 75 LYS A C 1
ATOM 584 O O . LYS A 1 75 ? -4.324 -21.031 -25.375 1 67.5 75 LYS A O 1
ATOM 589 N N . ASN A 1 76 ? -2.928 -22.75 -25.109 1 59.53 76 ASN A N 1
ATOM 590 C CA . ASN A 1 76 ? -3.965 -23.734 -25.391 1 59.53 76 ASN A CA 1
ATOM 591 C C . ASN A 1 76 ? -5.055 -23.734 -24.328 1 59.53 76 ASN A C 1
ATOM 593 O O . ASN A 1 76 ? -6.199 -24.109 -24.594 1 59.53 76 ASN A O 1
ATOM 597 N N . GLU A 1 77 ? -4.652 -23.281 -23.188 1 57.28 77 GLU A N 1
ATOM 598 C CA . GLU A 1 77 ? -5.602 -23.234 -22.078 1 57.28 77 GLU A CA 1
ATOM 599 C C . GLU A 1 77 ? -6.133 -21.812 -21.875 1 57.28 77 GLU A C 1
ATOM 601 O O . GLU A 1 77 ? -6.609 -21.469 -20.781 1 57.28 77 GLU A O 1
ATOM 606 N N . GLY A 1 78 ? -6.027 -21.047 -22.875 1 56.81 78 GLY A N 1
ATOM 607 C CA . GLY A 1 78 ? -6.578 -19.703 -22.828 1 56.81 78 GLY A CA 1
ATOM 608 C C . GLY A 1 78 ? -5.613 -18.688 -22.25 1 56.81 78 GLY A C 1
ATOM 609 O O . GLY A 1 78 ? -5.984 -17.531 -22.016 1 56.81 78 GLY A O 1
ATOM 610 N N . GLY A 1 79 ? -4.332 -19.25 -22.062 1 61.62 79 GLY A N 1
ATOM 611 C CA . GLY A 1 79 ? -3.363 -18.312 -21.5 1 61.62 79 GLY A CA 1
ATOM 612 C C . GLY A 1 79 ? -2.697 -17.438 -22.562 1 61.62 79 GLY A C 1
ATOM 613 O O . GLY A 1 79 ? -2.992 -17.578 -23.75 1 61.62 79 GLY A O 1
ATOM 614 N N . ASP A 1 80 ? -2.092 -16.297 -22.109 1 66.81 80 ASP A N 1
ATOM 615 C CA . ASP A 1 80 ? -1.421 -15.336 -22.984 1 66.81 80 ASP A CA 1
ATOM 616 C C . ASP A 1 80 ? 0.071 -15.648 -23.094 1 66.81 80 ASP A C 1
ATOM 618 O O . ASP A 1 80 ? 0.819 -14.906 -23.734 1 66.81 80 ASP A O 1
ATOM 622 N N . GLY A 1 81 ? 0.423 -16.922 -22.531 1 78.88 81 GLY A N 1
ATOM 623 C CA . GLY A 1 81 ? 1.823 -17.297 -22.594 1 78.88 81 GLY A CA 1
ATOM 624 C C . GLY A 1 81 ? 2.691 -16.578 -21.594 1 78.88 81 GLY A C 1
ATOM 625 O O . GLY A 1 81 ? 3.922 -16.656 -21.656 1 78.88 81 GLY A O 1
ATOM 626 N N . ASP A 1 82 ? 2.059 -15.883 -20.672 1 87.19 82 ASP A N 1
ATOM 627 C CA . ASP A 1 82 ? 2.797 -15.156 -19.641 1 87.19 82 ASP A CA 1
ATOM 628 C C . ASP A 1 82 ? 2.904 -15.984 -18.375 1 87.19 82 ASP A C 1
ATOM 630 O O . ASP A 1 82 ? 2.107 -16.891 -18.141 1 87.19 82 ASP A O 1
ATOM 634 N N . PRO A 1 83 ? 3.984 -15.75 -17.594 1 93.94 83 PRO A N 1
ATOM 635 C CA . PRO A 1 83 ? 4.059 -16.406 -16.297 1 93.94 83 PRO A CA 1
ATOM 636 C C . PRO A 1 83 ? 2.912 -16.016 -15.367 1 93.94 83 PRO A C 1
ATOM 638 O O . PRO A 1 83 ? 2.203 -15.047 -15.625 1 93.94 83 PRO A O 1
ATOM 641 N N . LEU A 1 84 ? 2.738 -16.812 -14.344 1 96.31 84 LEU A N 1
ATOM 642 C CA . LEU A 1 84 ? 1.687 -16.547 -13.367 1 96.31 84 LEU A CA 1
ATOM 643 C C . LEU A 1 84 ? 2.016 -15.32 -12.531 1 96.31 84 LEU A C 1
ATOM 645 O O . LEU A 1 84 ? 3.125 -15.203 -12 1 96.31 84 LEU A O 1
ATOM 649 N N . ASP A 1 85 ? 1.032 -14.469 -12.453 1 97.56 85 ASP A N 1
ATOM 650 C CA . ASP A 1 85 ? 1.171 -13.297 -11.594 1 97.56 85 ASP A CA 1
ATOM 651 C C . ASP A 1 85 ? 1.081 -13.672 -10.117 1 97.56 85 ASP A C 1
ATOM 653 O O . ASP A 1 85 ? 0.303 -14.555 -9.75 1 97.56 85 ASP A O 1
ATOM 657 N N . VAL A 1 86 ? 1.873 -12.914 -9.312 1 98.5 86 VAL A N 1
ATOM 658 C CA . VAL A 1 86 ? 1.817 -13.148 -7.879 1 98.5 86 VAL A CA 1
ATOM 659 C C . VAL A 1 86 ? 1.987 -11.828 -7.129 1 98.5 86 VAL A C 1
ATOM 661 O O . VAL A 1 86 ? 2.785 -10.977 -7.527 1 98.5 86 VAL A O 1
ATOM 664 N N . LEU A 1 87 ? 1.17 -11.648 -6.129 1 98.75 87 LEU A N 1
ATOM 665 C CA . LEU A 1 87 ? 1.331 -10.609 -5.117 1 98.75 87 LEU A CA 1
ATOM 666 C C . LEU A 1 87 ? 1.876 -11.203 -3.82 1 98.75 87 LEU A C 1
ATOM 668 O O . LEU A 1 87 ? 1.23 -12.047 -3.197 1 98.75 87 LEU A O 1
ATOM 672 N N . LEU A 1 88 ? 3.045 -10.758 -3.418 1 97.69 88 LEU A N 1
ATOM 673 C CA . LEU A 1 88 ? 3.678 -11.195 -2.18 1 97.69 88 LEU A CA 1
ATOM 674 C C . LEU A 1 88 ? 3.461 -10.18 -1.067 1 97.69 88 LEU A C 1
ATOM 676 O O . LEU A 1 88 ? 3.885 -9.023 -1.186 1 97.69 88 LEU A O 1
ATOM 680 N N . ILE A 1 89 ? 2.799 -10.609 -0.027 1 97.12 89 ILE A N 1
ATOM 681 C CA . ILE A 1 89 ? 2.553 -9.742 1.119 1 97.12 89 ILE A CA 1
ATOM 682 C C . ILE A 1 89 ? 3.746 -9.789 2.07 1 97.12 89 ILE A C 1
ATOM 684 O O . ILE A 1 89 ? 3.914 -10.758 2.816 1 97.12 89 ILE A O 1
ATOM 688 N N . SER A 1 90 ? 4.547 -8.75 2.047 1 96.06 90 SER A N 1
ATOM 689 C CA . SER A 1 90 ? 5.734 -8.617 2.883 1 96.06 90 SER A CA 1
ATOM 690 C C . SER A 1 90 ? 6.281 -7.191 2.852 1 96.06 90 SER A C 1
ATOM 692 O O . SER A 1 90 ? 5.645 -6.293 2.301 1 96.06 90 SER A O 1
ATOM 694 N N . ALA A 1 91 ? 7.383 -7.023 3.549 1 95.88 91 ALA A N 1
ATOM 695 C CA . ALA A 1 91 ? 8.141 -5.785 3.371 1 95.88 91 ALA A CA 1
ATOM 696 C C . ALA A 1 91 ? 8.555 -5.598 1.913 1 95.88 91 ALA A C 1
ATOM 698 O O . ALA A 1 91 ? 8.688 -6.574 1.17 1 95.88 91 ALA A O 1
ATOM 699 N N . PRO A 1 92 ? 8.695 -4.316 1.535 1 97.25 92 PRO A N 1
ATOM 700 C CA . PRO A 1 92 ? 9.141 -4.09 0.159 1 97.25 92 PRO A CA 1
ATOM 701 C C . PRO A 1 92 ? 10.469 -4.777 -0.15 1 97.25 92 PRO A C 1
ATOM 703 O O . PRO A 1 92 ? 11.367 -4.801 0.695 1 97.25 92 PRO A O 1
ATOM 706 N N . LEU A 1 93 ? 10.5 -5.285 -1.305 1 96.75 93 LEU A N 1
ATOM 707 C CA . LEU A 1 93 ? 11.711 -5.914 -1.82 1 96.75 93 LEU A CA 1
ATOM 708 C C . LEU A 1 93 ? 12.219 -5.184 -3.062 1 96.75 93 LEU A C 1
ATOM 710 O O . LEU A 1 93 ? 11.461 -4.461 -3.711 1 96.75 93 LEU A O 1
ATOM 714 N N . SER A 1 94 ? 13.477 -5.406 -3.348 1 96.56 94 SER A N 1
ATOM 715 C CA . SER A 1 94 ? 14.031 -4.793 -4.551 1 96.56 94 SER A CA 1
ATOM 716 C C . SER A 1 94 ? 13.508 -5.477 -5.809 1 96.56 94 SER A C 1
ATOM 718 O O . SER A 1 94 ? 13.367 -6.703 -5.844 1 96.56 94 SER A O 1
ATOM 720 N N . GLY A 1 95 ? 13.266 -4.668 -6.789 1 96.62 95 GLY A N 1
ATOM 721 C CA . GLY A 1 95 ? 13.008 -5.262 -8.094 1 96.62 95 GLY A CA 1
ATOM 722 C C . GLY A 1 95 ? 14.125 -6.176 -8.562 1 96.62 95 GLY A C 1
ATOM 723 O O . GLY A 1 95 ? 15.305 -5.867 -8.383 1 96.62 95 GLY A O 1
ATOM 724 N N . GLY A 1 96 ? 13.734 -7.301 -9.164 1 96.31 96 GLY A N 1
ATOM 725 C CA . GLY A 1 96 ? 14.719 -8.258 -9.648 1 96.31 96 GLY A CA 1
ATOM 726 C C . GLY A 1 96 ? 15.055 -9.328 -8.633 1 96.31 96 GLY A C 1
ATOM 727 O O . GLY A 1 96 ? 15.703 -10.328 -8.969 1 96.31 96 GLY A O 1
ATOM 728 N N . ARG A 1 97 ? 14.586 -9.164 -7.449 1 95.25 97 ARG A N 1
ATOM 729 C CA . ARG A 1 97 ? 14.859 -10.133 -6.398 1 95.25 97 ARG A CA 1
ATOM 730 C C . ARG A 1 97 ? 14.047 -11.406 -6.602 1 95.25 97 ARG A C 1
ATOM 732 O O . ARG A 1 97 ? 12.867 -11.352 -6.941 1 95.25 97 ARG A O 1
ATOM 739 N N . SER A 1 98 ? 14.742 -12.539 -6.422 1 95.38 98 SER A N 1
ATOM 740 C CA . SER A 1 98 ? 14.055 -13.82 -6.328 1 95.38 98 SER A CA 1
ATOM 741 C C . SER A 1 98 ? 13.875 -14.25 -4.879 1 95.38 98 SER A C 1
ATOM 743 O O . SER A 1 98 ? 14.781 -14.078 -4.062 1 95.38 98 SER A O 1
ATOM 745 N N . ILE A 1 99 ? 12.734 -14.82 -4.594 1 95.12 99 ILE A N 1
ATOM 746 C CA . ILE A 1 99 ? 12.492 -15.234 -3.219 1 95.12 99 ILE A CA 1
ATOM 747 C C . ILE A 1 99 ? 11.547 -16.438 -3.201 1 95.12 99 ILE A C 1
ATOM 749 O O . ILE A 1 99 ? 10.633 -16.516 -4.023 1 95.12 99 ILE A O 1
ATOM 753 N N . GLU A 1 100 ? 11.766 -17.297 -2.225 1 94.88 100 GLU A N 1
ATOM 754 C CA . GLU A 1 100 ? 10.852 -18.422 -2.02 1 94.88 100 GLU A CA 1
ATOM 755 C C . GLU A 1 100 ? 9.562 -17.953 -1.348 1 94.88 100 GLU A C 1
ATOM 757 O O . GLU A 1 100 ? 9.594 -17.188 -0.382 1 94.88 100 GLU A O 1
ATOM 762 N N . ILE A 1 101 ? 8.453 -18.516 -1.873 1 95.25 101 ILE A N 1
ATOM 763 C CA . ILE A 1 101 ? 7.16 -18.047 -1.382 1 95.25 101 ILE A CA 1
ATOM 764 C C . ILE A 1 101 ? 6.266 -19.234 -1.058 1 95.25 101 ILE A C 1
ATOM 766 O O . ILE A 1 101 ? 6.547 -20.359 -1.475 1 95.25 101 ILE A O 1
ATOM 770 N N . ARG A 1 102 ? 5.281 -18.891 -0.286 1 95.06 102 ARG A N 1
ATOM 771 C CA . ARG A 1 102 ? 4.195 -19.812 0.01 1 95.06 102 ARG A CA 1
ATOM 772 C C . ARG A 1 102 ? 2.852 -19.25 -0.444 1 95.06 102 ARG A C 1
ATOM 774 O O . ARG A 1 102 ? 2.377 -18.25 0.101 1 95.06 102 ARG A O 1
ATOM 781 N N . PRO A 1 103 ? 2.244 -19.906 -1.477 1 96.31 103 PRO A N 1
ATOM 782 C CA . PRO A 1 103 ? 0.913 -19.453 -1.887 1 96.31 103 PRO A CA 1
ATOM 783 C C . PRO A 1 103 ? -0.149 -19.703 -0.816 1 96.31 103 PRO A C 1
ATOM 785 O O . PRO A 1 103 ? -0.155 -20.75 -0.179 1 96.31 103 PRO A O 1
ATOM 788 N N . ILE A 1 104 ? -1.08 -18.719 -0.68 1 96.81 104 ILE A N 1
ATOM 789 C CA . ILE A 1 104 ? -2.09 -18.891 0.356 1 96.81 104 ILE A CA 1
ATOM 790 C C . ILE A 1 104 ? -3.48 -18.656 -0.232 1 96.81 104 ILE A C 1
ATOM 792 O O . ILE A 1 104 ? -4.488 -18.984 0.396 1 96.81 104 ILE A O 1
ATOM 796 N N . ALA A 1 105 ? -3.553 -18.141 -1.458 1 98.56 105 ALA A N 1
ATOM 797 C CA . ALA A 1 105 ? -4.84 -17.906 -2.105 1 98.56 105 ALA A CA 1
ATOM 798 C C . ALA A 1 105 ? -4.66 -17.609 -3.592 1 98.56 105 ALA A C 1
ATOM 800 O O . ALA A 1 105 ? -3.533 -17.438 -4.066 1 98.56 105 ALA A O 1
ATOM 801 N N . ILE A 1 106 ? -5.734 -17.609 -4.301 1 98.75 106 ILE A N 1
ATOM 802 C CA . ILE A 1 106 ? -5.852 -17.031 -5.633 1 98.75 106 ILE A CA 1
ATOM 803 C C . ILE A 1 106 ? -6.918 -15.93 -5.625 1 98.75 106 ILE A C 1
ATOM 805 O O . ILE A 1 106 ? -8.023 -16.141 -5.113 1 98.75 106 ILE A O 1
ATOM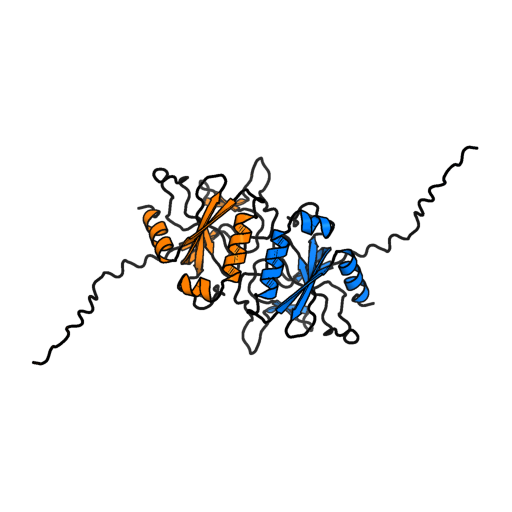 809 N N . LEU A 1 107 ? -6.57 -14.797 -6.078 1 98.88 107 LEU A N 1
ATOM 810 C CA . LEU A 1 107 ? -7.555 -13.789 -6.438 1 98.88 107 LEU A CA 1
ATOM 811 C C . LEU A 1 107 ? -7.996 -13.953 -7.891 1 98.88 107 LEU A C 1
ATOM 813 O O . LEU A 1 107 ? -7.195 -13.766 -8.812 1 98.88 107 LEU A O 1
ATOM 817 N N . LYS A 1 108 ? -9.242 -14.289 -8.094 1 98.69 108 LYS A N 1
ATOM 818 C CA . LYS A 1 108 ? -9.789 -14.5 -9.43 1 98.69 108 LYS A CA 1
ATOM 819 C C . LYS A 1 108 ? -10.445 -13.234 -9.969 1 98.69 108 LYS A C 1
ATOM 821 O O . LYS A 1 108 ? -11.383 -12.711 -9.367 1 98.69 108 LYS A O 1
ATOM 826 N N . LEU A 1 109 ? -9.953 -12.82 -11.133 1 98.44 109 LEU A N 1
ATOM 827 C CA . LEU A 1 109 ? -10.414 -11.586 -11.758 1 98.44 109 LEU A CA 1
ATOM 828 C C . LEU A 1 109 ? -10.711 -11.797 -13.242 1 98.44 109 LEU A C 1
ATOM 830 O O . LEU A 1 109 ? -10.211 -12.742 -13.844 1 98.44 109 LEU A O 1
ATOM 834 N N . ILE A 1 110 ? -11.578 -11 -13.734 1 97.31 110 ILE A N 1
ATOM 835 C CA . ILE A 1 110 ? -11.758 -10.82 -15.164 1 97.31 110 ILE A CA 1
ATOM 836 C C . ILE A 1 110 ? -11.305 -9.422 -15.57 1 97.31 110 ILE A C 1
ATOM 838 O O . ILE A 1 110 ? -11.828 -8.422 -15.062 1 97.31 110 ILE A O 1
ATOM 842 N N . ASP A 1 111 ? -10.25 -9.305 -16.375 1 95.88 111 ASP A N 1
ATOM 843 C CA . ASP A 1 111 ? -9.719 -8.055 -16.906 1 95.88 111 ASP A CA 1
ATOM 844 C C . ASP A 1 111 ? -10.023 -7.922 -18.406 1 95.88 111 ASP A C 1
ATOM 846 O O . ASP A 1 111 ? -9.43 -8.609 -19.234 1 95.88 111 ASP A O 1
ATOM 850 N N . ASN A 1 112 ? -10.969 -6.93 -18.656 1 92.31 112 ASN A N 1
ATOM 851 C CA . ASN A 1 112 ? -11.406 -6.727 -20.031 1 92.31 112 ASN A CA 1
ATOM 852 C C . ASN A 1 112 ? -11.844 -8.039 -20.688 1 92.31 112 ASN A C 1
ATOM 854 O O . ASN A 1 112 ? -11.43 -8.344 -21.797 1 92.31 112 ASN A O 1
ATOM 858 N N . GLY A 1 113 ? -12.523 -8.852 -19.969 1 91.06 113 GLY A N 1
ATOM 859 C CA . GLY A 1 113 ? -13.117 -10.078 -20.469 1 91.06 113 GLY A CA 1
ATOM 860 C C . GLY A 1 113 ? -12.18 -11.266 -20.406 1 91.06 113 GLY A C 1
ATOM 861 O O . GLY A 1 113 ? -12.578 -12.398 -20.703 1 91.06 113 GLY A O 1
ATOM 862 N N . GLU A 1 114 ? -10.945 -11.047 -20 1 91.94 114 GLU A N 1
ATOM 863 C CA . GLU A 1 114 ? -9.969 -12.133 -19.922 1 91.94 114 GLU A CA 1
ATOM 864 C C . GLU A 1 114 ? -9.664 -12.5 -18.484 1 91.94 114 GLU A C 1
ATOM 866 O O . GLU A 1 114 ? -9.539 -11.625 -17.625 1 91.94 114 GLU A O 1
ATOM 871 N N . LYS A 1 115 ? -9.586 -13.758 -18.297 1 93.38 115 LYS A N 1
ATOM 872 C CA . LYS A 1 115 ? -9.195 -14.234 -16.969 1 93.38 115 LYS A CA 1
ATOM 873 C C . LYS A 1 115 ? -7.832 -13.688 -16.562 1 93.38 115 LYS A C 1
ATOM 875 O O . LYS A 1 115 ? -6.902 -13.664 -17.375 1 93.38 115 LYS A O 1
ATOM 880 N N . ASP A 1 116 ? -7.789 -13.227 -15.328 1 94.81 116 ASP A N 1
ATOM 881 C CA . ASP A 1 116 ? -6.559 -12.648 -14.797 1 94.81 116 ASP A CA 1
ATOM 882 C C . ASP A 1 116 ? -6.352 -13.031 -13.336 1 94.81 116 ASP A C 1
ATOM 884 O O . ASP A 1 116 ? -6.461 -12.188 -12.445 1 94.81 116 ASP A O 1
ATOM 888 N N . ASP A 1 117 ? -5.938 -14.242 -13.125 1 96.25 117 ASP A N 1
ATOM 889 C CA . ASP A 1 117 ? -5.73 -14.766 -11.781 1 96.25 117 ASP A CA 1
ATOM 890 C C . ASP A 1 117 ? -4.445 -14.211 -11.172 1 96.25 117 ASP A C 1
ATOM 892 O O . ASP A 1 117 ? -3.424 -14.102 -11.852 1 96.25 117 ASP A O 1
ATOM 896 N N . LYS A 1 118 ? -4.539 -13.836 -9.961 1 98.5 118 LYS A N 1
ATOM 897 C CA . LYS A 1 118 ? -3.367 -13.438 -9.188 1 98.5 118 LYS A CA 1
ATOM 898 C C . LYS A 1 118 ? -3.145 -14.367 -7.996 1 98.5 118 LYS A C 1
ATOM 900 O O . LYS A 1 118 ? -4.023 -14.516 -7.145 1 98.5 118 LYS A O 1
ATOM 905 N N . ILE A 1 119 ? -1.957 -15.016 -7.957 1 98.5 119 ILE A N 1
ATOM 906 C CA . ILE A 1 119 ? -1.569 -15.758 -6.762 1 98.5 119 ILE A CA 1
ATOM 907 C C . ILE A 1 119 ? -1.268 -14.781 -5.629 1 98.5 119 ILE A C 1
ATOM 909 O O . ILE A 1 119 ? -0.603 -13.758 -5.836 1 98.5 119 ILE A O 1
ATOM 913 N N . ILE A 1 120 ? -1.842 -15.047 -4.469 1 98.38 120 ILE A N 1
ATOM 914 C CA . ILE A 1 120 ? -1.491 -14.328 -3.25 1 98.38 120 ILE A CA 1
ATOM 915 C C . ILE A 1 120 ? -0.564 -15.188 -2.393 1 98.38 120 ILE A C 1
ATOM 917 O O . ILE A 1 120 ? -0.849 -16.359 -2.145 1 98.38 120 ILE A O 1
ATOM 921 N N . ALA A 1 121 ? 0.566 -14.555 -1.944 1 96.88 121 ALA A N 1
ATOM 922 C CA . ALA A 1 121 ? 1.563 -15.375 -1.259 1 96.88 121 ALA A CA 1
ATOM 923 C C . ALA A 1 121 ? 2.195 -14.609 -0.099 1 96.88 121 ALA A C 1
ATOM 925 O O . ALA A 1 121 ? 2.043 -13.391 0.008 1 96.88 121 ALA A O 1
ATOM 926 N N . VAL A 1 122 ? 2.781 -15.375 0.794 1 96.31 122 VAL A N 1
ATOM 927 C CA . VAL A 1 122 ? 3.646 -14.875 1.856 1 96.31 122 VAL A CA 1
ATOM 928 C C . VAL A 1 122 ? 5.035 -15.5 1.729 1 96.31 122 VAL A C 1
ATOM 930 O O . VAL A 1 122 ? 5.211 -16.5 1.033 1 96.31 122 VAL A O 1
ATOM 933 N N . PRO A 1 123 ? 5.98 -14.82 2.303 1 94.88 123 PRO A N 1
ATOM 934 C CA . PRO A 1 123 ? 7.309 -15.438 2.236 1 94.88 123 PRO A CA 1
ATOM 935 C C . PRO A 1 123 ? 7.355 -16.812 2.896 1 94.88 123 PRO A C 1
ATOM 937 O O . PRO A 1 123 ? 6.684 -17.031 3.906 1 94.88 123 PRO A O 1
ATOM 940 N N . GLU A 1 124 ? 8.047 -17.797 2.344 1 90 124 GLU A N 1
ATOM 941 C CA . GLU A 1 124 ? 8.203 -19.125 2.947 1 90 124 GLU A CA 1
ATOM 942 C C . GLU A 1 124 ? 8.844 -19.031 4.328 1 90 124 GLU A C 1
ATOM 944 O O . GLU A 1 124 ? 8.438 -19.719 5.258 1 90 124 GLU A O 1
ATOM 949 N N . SER A 1 125 ? 9.992 -18.406 4.398 1 71.81 125 SER A N 1
ATOM 950 C CA . SER A 1 125 ? 10.695 -18.219 5.66 1 71.81 125 SER A CA 1
ATOM 951 C C . SER A 1 125 ? 11.406 -16.859 5.695 1 71.81 125 SER A C 1
ATOM 953 O O . SER A 1 125 ? 11.578 -16.219 4.656 1 71.81 125 SER A O 1
ATOM 955 N N . GLY A 1 126 ? 11.398 -16.359 6.992 1 64.56 126 GLY A N 1
ATOM 956 C CA . GLY A 1 126 ? 12.344 -15.266 7.078 1 64.56 126 GLY A CA 1
ATOM 957 C C . GLY A 1 126 ? 11.727 -13.992 7.613 1 64.56 126 GLY A C 1
ATOM 958 O O . GLY A 1 126 ? 10.523 -13.93 7.852 1 64.56 126 GLY A O 1
ATOM 959 N N . SER A 1 127 ? 12.547 -13.016 7.797 1 58.12 127 SER A N 1
ATOM 960 C CA . SER A 1 127 ? 12.406 -11.727 8.477 1 58.12 127 SER A CA 1
ATOM 961 C C . SER A 1 127 ? 11.523 -10.773 7.672 1 58.12 127 SER A C 1
ATOM 963 O O . SER A 1 127 ? 11.062 -9.758 8.195 1 58.12 127 SER A O 1
ATOM 965 N N . VAL A 1 128 ? 10.992 -11.188 6.438 1 67.69 128 VAL A N 1
ATOM 966 C CA . VAL A 1 128 ? 10.297 -10.188 5.629 1 67.69 128 VAL A CA 1
ATOM 967 C C . VAL A 1 128 ? 8.789 -10.406 5.719 1 67.69 128 VAL A C 1
ATOM 969 O O . VAL A 1 128 ? 8.008 -9.609 5.184 1 67.69 128 VAL A O 1
ATOM 972 N N . SER A 1 129 ? 8.461 -11.344 6.586 1 69.5 129 SER A N 1
ATOM 973 C CA . SER A 1 129 ? 7.031 -11.625 6.68 1 69.5 129 SER A CA 1
ATOM 974 C C . SER A 1 129 ? 6.375 -10.797 7.777 1 69.5 129 SER A C 1
ATOM 976 O O . SER A 1 129 ? 6.953 -10.609 8.852 1 69.5 129 SER A O 1
ATOM 978 N N . ASN A 1 130 ? 5.242 -10.219 7.422 1 77.75 130 ASN A N 1
ATOM 979 C CA . ASN A 1 130 ? 4.555 -9.5 8.484 1 77.75 130 ASN A CA 1
ATOM 980 C C . ASN A 1 130 ? 3.236 -10.172 8.852 1 77.75 130 ASN A C 1
ATOM 982 O O . ASN A 1 130 ? 2.705 -9.953 9.945 1 77.75 130 ASN A O 1
ATOM 986 N N . LEU A 1 131 ? 2.717 -10.992 7.93 1 84.12 131 LEU A N 1
ATOM 987 C CA . LEU A 1 131 ? 1.527 -11.734 8.336 1 84.12 131 LEU A CA 1
ATOM 988 C C . LEU A 1 131 ? 1.908 -12.992 9.102 1 84.12 131 LEU A C 1
ATOM 990 O O . LEU A 1 131 ? 2.512 -13.914 8.539 1 84.12 131 LEU A O 1
ATOM 994 N N . GLN A 1 132 ? 1.736 -12.938 10.273 1 74.56 132 GLN A N 1
ATOM 995 C CA . GLN A 1 132 ? 2.207 -13.992 11.164 1 74.56 132 GLN A CA 1
ATOM 996 C C . GLN A 1 132 ? 1.405 -15.273 10.977 1 74.56 132 GLN A C 1
ATOM 998 O O . GLN A 1 132 ? 0.173 -15.25 10.992 1 74.56 132 GLN A O 1
ATOM 1003 N N . ASN A 1 133 ? 2.105 -16.281 10.727 1 74.38 133 ASN A N 1
ATOM 1004 C CA . ASN A 1 133 ? 1.678 -17.672 10.867 1 74.38 133 ASN A CA 1
ATOM 1005 C C . ASN A 1 133 ? 0.513 -18 9.938 1 74.38 133 ASN A C 1
ATOM 1007 O O . ASN A 1 133 ? -0.441 -18.656 10.344 1 74.38 133 ASN A O 1
ATOM 1011 N N . ILE A 1 134 ? 0.496 -17.375 8.82 1 86.88 134 ILE A N 1
ATOM 1012 C CA . ILE A 1 134 ? -0.57 -17.766 7.91 1 86.88 134 ILE A CA 1
ATOM 1013 C C . ILE A 1 134 ? -0.074 -18.875 6.988 1 86.88 134 ILE A C 1
ATOM 1015 O O . ILE A 1 134 ? 0.912 -18.703 6.266 1 86.88 134 ILE A O 1
ATOM 1019 N N . ASP A 1 135 ? -0.816 -20.016 7.059 1 83.38 135 ASP A N 1
ATOM 1020 C CA . ASP A 1 135 ? -0.387 -21.125 6.227 1 83.38 135 ASP A CA 1
ATOM 1021 C C . ASP A 1 135 ? -1.536 -21.641 5.359 1 83.38 135 ASP A C 1
ATOM 1023 O O . ASP A 1 135 ? -1.362 -22.578 4.578 1 83.38 135 ASP A O 1
ATOM 1027 N N . SER A 1 136 ? -2.639 -21 5.547 1 92.56 136 SER A N 1
ATOM 1028 C CA . SER A 1 136 ? -3.799 -21.469 4.793 1 92.56 136 SER A CA 1
ATOM 1029 C C . SER A 1 136 ? -4.734 -20.312 4.453 1 92.56 136 SER A C 1
ATOM 1031 O O . SER A 1 136 ? -4.672 -19.25 5.082 1 92.56 136 SER A O 1
ATOM 1033 N N . PHE A 1 137 ? -5.543 -20.594 3.482 1 97.62 137 PHE A N 1
ATOM 1034 C CA . PHE A 1 137 ? -6.57 -19.625 3.1 1 97.62 137 PHE A CA 1
ATOM 1035 C C . PHE A 1 137 ? -7.539 -19.375 4.25 1 97.62 137 PHE A C 1
ATOM 1037 O O . PHE A 1 137 ? -7.953 -18.25 4.484 1 97.62 137 PHE A O 1
ATOM 1044 N N . GLU A 1 138 ? -7.887 -20.406 4.891 1 97.12 138 GLU A N 1
ATOM 1045 C CA . GLU A 1 138 ? -8.805 -20.281 6.016 1 97.12 138 GLU A CA 1
ATOM 1046 C C . GLU 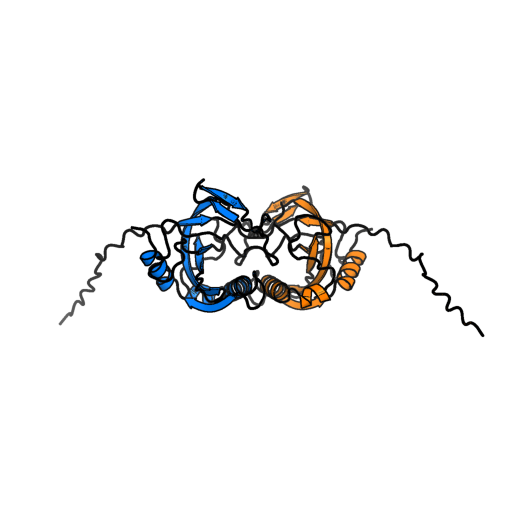A 1 138 ? -8.234 -19.359 7.094 1 97.12 138 GLU A C 1
ATOM 1048 O O . GLU A 1 138 ? -8.945 -18.516 7.629 1 97.12 138 GLU A O 1
ATOM 1053 N N . GLU A 1 139 ? -6.984 -19.578 7.441 1 94.81 139 GLU A N 1
ATOM 1054 C CA . GLU A 1 139 ? -6.332 -18.688 8.406 1 94.81 139 GLU A CA 1
ATOM 1055 C C . GLU A 1 139 ? -6.266 -17.266 7.879 1 94.81 139 GLU A C 1
ATOM 1057 O O . GLU A 1 139 ? -6.453 -16.312 8.641 1 94.81 139 GLU A O 1
ATOM 1062 N N . PHE A 1 140 ? -5.961 -17.109 6.633 1 96.38 140 PHE A N 1
ATOM 1063 C CA . PHE A 1 140 ? -5.914 -15.797 5.988 1 96.38 140 PHE A CA 1
ATOM 1064 C C . PHE A 1 140 ? -7.258 -15.094 6.098 1 96.38 140 PHE A C 1
ATOM 1066 O O . PHE A 1 140 ? -7.332 -13.938 6.535 1 96.38 140 PHE A O 1
ATOM 1073 N N . LYS A 1 141 ? -8.266 -15.812 5.711 1 96.94 141 LYS A N 1
ATOM 1074 C CA . LYS A 1 141 ? -9.633 -15.289 5.727 1 96.94 141 LYS A CA 1
ATOM 1075 C C . LYS A 1 141 ? -10.062 -14.93 7.145 1 96.94 141 LYS A C 1
ATOM 1077 O O . LYS A 1 141 ? -10.68 -13.883 7.363 1 96.94 141 LYS A O 1
ATOM 1082 N N . LEU A 1 142 ? -9.734 -15.719 8.07 1 95.56 142 LEU A N 1
ATOM 1083 C CA . LEU A 1 142 ? -10.172 -15.531 9.453 1 95.56 142 LEU A CA 1
ATOM 1084 C C . LEU A 1 142 ? -9.391 -14.398 10.117 1 95.56 142 LEU A C 1
ATOM 1086 O O . LEU A 1 142 ? -9.977 -13.539 10.781 1 95.56 142 LEU A O 1
ATOM 1090 N N . ASN A 1 143 ? -8.109 -14.383 9.922 1 95.06 143 ASN A N 1
ATOM 1091 C CA . ASN A 1 143 ? -7.254 -13.484 10.695 1 95.06 143 ASN A CA 1
ATOM 1092 C C . ASN A 1 143 ? -7.047 -12.148 9.977 1 95.06 143 ASN A C 1
ATOM 1094 O O . ASN A 1 143 ? -6.781 -11.133 10.617 1 95.06 143 ASN A O 1
ATOM 1098 N N . TYR A 1 144 ? -7.164 -12.133 8.664 1 96.44 144 TYR A N 1
ATOM 1099 C CA . TYR A 1 144 ? -6.824 -10.922 7.926 1 96.44 144 TYR A CA 1
ATOM 1100 C C . TYR A 1 144 ? -7.879 -10.617 6.863 1 96.44 144 TYR A C 1
ATOM 1102 O O . TYR A 1 144 ? -7.543 -10.359 5.703 1 96.44 144 TYR A O 1
ATOM 1110 N N . PRO A 1 145 ? -9.18 -10.625 7.195 1 97.31 145 PRO A N 1
ATOM 1111 C CA . PRO A 1 145 ? -10.219 -10.375 6.195 1 97.31 145 PRO A CA 1
ATOM 1112 C C . PRO A 1 145 ? -10.102 -8.984 5.562 1 97.31 145 PRO A C 1
ATOM 1114 O O . PRO A 1 145 ? -10.445 -8.805 4.395 1 97.31 145 PRO A O 1
ATOM 1117 N N . LYS A 1 146 ? -9.617 -8 6.316 1 98.19 146 LYS A N 1
ATOM 1118 C CA . LYS A 1 146 ? -9.531 -6.648 5.781 1 98.19 146 LYS A CA 1
ATOM 1119 C C . LYS A 1 146 ? -8.352 -6.504 4.828 1 98.19 146 LYS A C 1
ATOM 1121 O O . LYS A 1 146 ? -8.375 -5.672 3.92 1 98.19 146 LYS A O 1
ATOM 1126 N N . VAL A 1 147 ? -7.301 -7.32 5.023 1 98.06 147 VAL A N 1
ATOM 1127 C CA . VAL A 1 147 ? -6.234 -7.391 4.031 1 98.06 147 VAL A CA 1
ATOM 1128 C C . VAL A 1 147 ? -6.797 -7.883 2.701 1 98.06 147 VAL A C 1
ATOM 1130 O O . VAL A 1 147 ? -6.539 -7.293 1.65 1 98.06 147 VAL A O 1
ATOM 1133 N N . MET A 1 148 ? -7.621 -8.898 2.768 1 98.62 148 MET A N 1
ATOM 1134 C CA . MET A 1 148 ? -8.258 -9.445 1.574 1 98.62 148 MET A CA 1
ATOM 1135 C C . MET A 1 148 ? -9.141 -8.406 0.899 1 98.62 148 MET A C 1
ATOM 1137 O O . MET A 1 148 ? -9.133 -8.281 -0.327 1 98.62 148 MET A O 1
ATOM 1141 N N . GLU A 1 149 ? -9.859 -7.707 1.703 1 98.75 149 GLU A N 1
ATOM 1142 C CA . GLU A 1 149 ? -10.758 -6.68 1.185 1 98.75 149 GLU A CA 1
ATOM 1143 C C . GLU A 1 149 ? -9.977 -5.586 0.458 1 98.75 149 GLU A C 1
ATOM 1145 O O . GLU A 1 149 ? -10.367 -5.16 -0.631 1 98.75 149 GLU A O 1
ATOM 1150 N N . ILE A 1 150 ? -8.906 -5.141 1.022 1 98.81 150 ILE A N 1
ATOM 1151 C CA . ILE A 1 150 ? -8.109 -4.074 0.434 1 98.81 150 ILE A CA 1
ATOM 1152 C C . ILE A 1 150 ? -7.477 -4.559 -0.871 1 98.81 150 ILE A C 1
ATOM 1154 O O . ILE A 1 150 ? -7.496 -3.846 -1.878 1 98.81 150 ILE A O 1
ATOM 1158 N N . ILE A 1 151 ? -6.949 -5.738 -0.862 1 98.88 151 ILE A N 1
ATOM 1159 C CA . ILE A 1 151 ? -6.324 -6.285 -2.061 1 98.88 151 ILE A CA 1
ATOM 1160 C C . ILE A 1 151 ? -7.355 -6.387 -3.182 1 98.88 151 ILE A C 1
ATOM 1162 O O . ILE A 1 151 ? -7.09 -5.988 -4.316 1 98.88 151 ILE A O 1
ATOM 1166 N N . LYS A 1 152 ? -8.492 -6.883 -2.877 1 98.88 152 LYS A N 1
ATOM 1167 C CA . LYS A 1 152 ? -9.578 -6.961 -3.846 1 98.88 152 LYS A CA 1
ATOM 1168 C C . LYS A 1 152 ? -9.93 -5.578 -4.395 1 98.88 152 LYS A C 1
ATOM 1170 O O . LYS A 1 152 ? -10.031 -5.395 -5.609 1 98.88 152 LYS A O 1
ATOM 1175 N N . LEU A 1 153 ? -10.133 -4.625 -3.512 1 98.62 153 LEU A N 1
ATOM 1176 C CA . LEU A 1 153 ? -10.484 -3.27 -3.912 1 98.62 153 LEU A CA 1
ATOM 1177 C C . LEU A 1 153 ? -9.406 -2.664 -4.801 1 98.62 153 LEU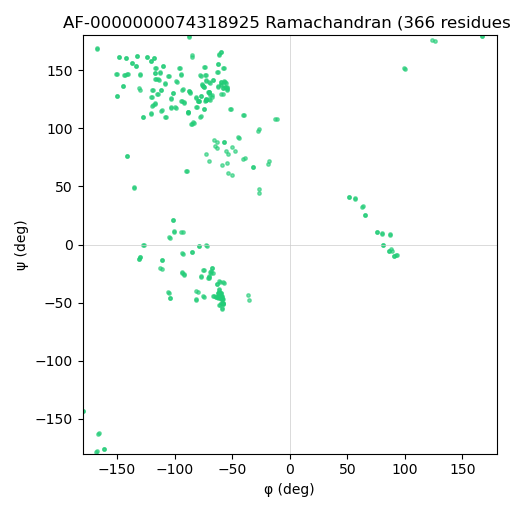 A C 1
ATOM 1179 O O . LEU A 1 153 ? -9.711 -1.985 -5.785 1 98.62 153 LEU A O 1
ATOM 1183 N N . TRP A 1 154 ? -8.203 -2.887 -4.445 1 98.81 154 TRP A N 1
ATOM 1184 C CA . TRP A 1 154 ? -7.102 -2.34 -5.223 1 98.81 154 TRP A CA 1
ATOM 1185 C C . TRP A 1 154 ? -7.121 -2.877 -6.648 1 98.81 154 TRP A C 1
ATOM 1187 O O . TRP A 1 154 ? -7.184 -2.105 -7.609 1 98.81 154 TRP A O 1
ATOM 1197 N N . PHE A 1 155 ? -7.176 -4.176 -6.805 1 98.75 155 PHE A N 1
ATOM 1198 C CA . PHE A 1 155 ? -7.051 -4.773 -8.125 1 98.75 155 PHE A CA 1
ATOM 1199 C C . PHE A 1 155 ? -8.281 -4.484 -8.977 1 98.75 155 PHE A C 1
ATOM 1201 O O . PHE A 1 155 ? -8.195 -4.402 -10.203 1 98.75 155 PHE A O 1
ATOM 1208 N N . THR A 1 156 ? -9.391 -4.289 -8.359 1 98.56 156 THR A N 1
ATOM 1209 C CA . THR A 1 156 ? -10.602 -4.074 -9.148 1 98.56 156 THR A CA 1
ATOM 1210 C C . THR A 1 156 ? -10.727 -2.607 -9.547 1 98.56 156 THR A C 1
ATOM 1212 O O . THR A 1 156 ? -11.578 -2.254 -10.367 1 98.56 156 THR A O 1
ATOM 1215 N N . ASN A 1 157 ? -9.82 -1.75 -9.016 1 97.81 157 ASN A N 1
ATOM 1216 C CA . ASN A 1 157 ? -10.078 -0.337 -9.273 1 97.81 157 ASN A CA 1
ATOM 1217 C C . ASN A 1 157 ? -8.836 0.378 -9.797 1 97.81 157 ASN A C 1
ATOM 1219 O O . ASN A 1 157 ? -8.922 1.5 -10.297 1 97.81 157 ASN A O 1
ATOM 1223 N N . TYR A 1 158 ? -7.652 -0.203 -9.742 1 97 158 TYR A N 1
ATOM 1224 C CA . TYR A 1 158 ? -6.41 0.501 -10.031 1 97 158 TYR A CA 1
ATOM 1225 C C . TYR A 1 158 ? -6.328 0.883 -11.5 1 97 158 TYR A C 1
ATOM 1227 O O . TYR A 1 158 ? -5.566 1.776 -11.875 1 97 158 TYR A O 1
ATOM 1235 N N . LYS A 1 159 ? -7.105 0.229 -12.375 1 95.25 159 LYS A N 1
ATOM 1236 C CA . LYS A 1 159 ? -7.152 0.545 -13.797 1 95.25 159 LYS A CA 1
ATOM 1237 C C . LYS A 1 159 ? -8.383 1.387 -14.133 1 95.25 159 LYS A C 1
ATOM 1239 O O . LYS A 1 159 ? -8.727 1.545 -15.305 1 95.25 159 LYS A O 1
ATOM 1244 N N . GLY A 1 160 ? -9.031 1.853 -13.141 1 93.5 160 GLY A N 1
ATOM 1245 C CA . GLY A 1 160 ? -10.297 2.543 -13.359 1 93.5 160 GLY A CA 1
ATOM 1246 C C . GLY A 1 160 ? -11.508 1.671 -13.086 1 93.5 160 GLY A C 1
ATOM 1247 O O . GLY A 1 160 ? -11.453 0.454 -13.273 1 93.5 160 GLY A O 1
ATOM 1248 N N . LYS A 1 161 ? -12.492 2.33 -12.719 1 90.94 161 LYS A N 1
ATOM 1249 C CA . LYS A 1 161 ? -13.711 1.621 -12.352 1 90.94 161 LYS A CA 1
ATOM 1250 C C . LYS A 1 161 ? -14.273 0.838 -13.531 1 90.94 161 LYS A C 1
ATOM 1252 O O . LYS A 1 161 ? -14.32 1.346 -14.648 1 90.94 161 LYS A O 1
ATOM 1257 N N . GLY A 1 162 ? -14.68 -0.365 -13.305 1 93.25 162 GLY A N 1
ATOM 1258 C CA . GLY A 1 162 ? -15.398 -1.162 -14.289 1 93.25 162 GLY A CA 1
ATOM 1259 C C . GLY A 1 162 ? -14.477 -1.919 -15.227 1 93.25 162 GLY A C 1
ATOM 1260 O O . GLY A 1 162 ? -14.938 -2.725 -16.031 1 93.25 162 GLY A O 1
ATOM 1261 N N . THR A 1 163 ? -13.188 -1.717 -15.156 1 95.62 163 THR A N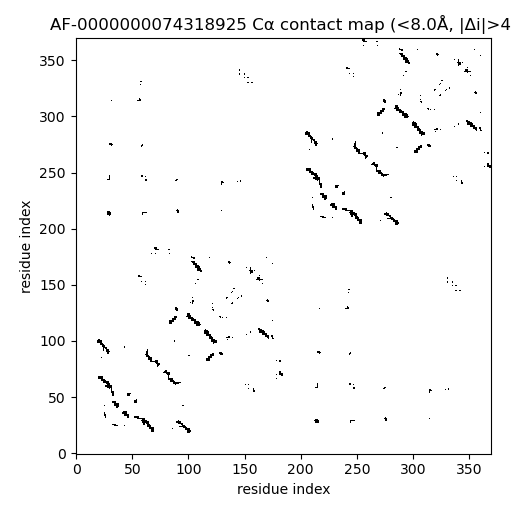 1
ATOM 1262 C CA . THR A 1 163 ? -12.234 -2.354 -16.062 1 95.62 163 THR A CA 1
ATOM 1263 C C . THR A 1 163 ? -11.953 -3.789 -15.625 1 95.62 163 THR A C 1
ATOM 1265 O O . THR A 1 163 ? -11.852 -4.688 -16.469 1 95.62 163 THR A O 1
ATOM 1268 N N . VAL A 1 164 ? -11.812 -4.016 -14.352 1 97.94 164 VAL A N 1
ATOM 1269 C CA . VAL A 1 164 ? -11.516 -5.316 -13.766 1 97.94 164 VAL A CA 1
ATOM 1270 C C . VAL A 1 164 ? -12.648 -5.742 -12.836 1 97.94 164 VAL A C 1
ATOM 1272 O O . VAL A 1 164 ? -13.133 -4.945 -12.031 1 97.94 164 VAL A O 1
ATOM 1275 N N . SER A 1 165 ? -13.102 -6.953 -12.945 1 98.25 165 SER A N 1
ATOM 1276 C CA . SER A 1 165 ? -14.172 -7.449 -12.086 1 98.25 165 SER A CA 1
ATOM 1277 C C . SER A 1 165 ? -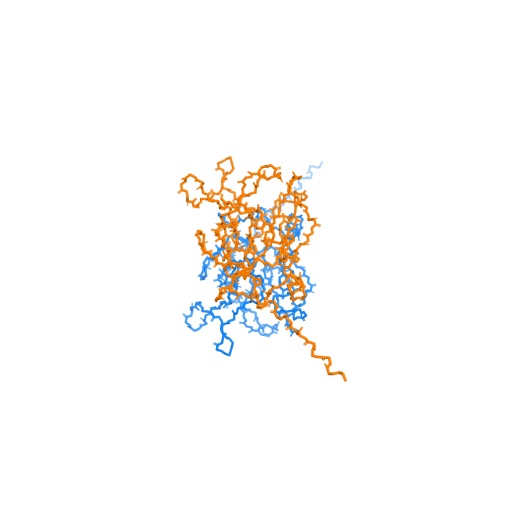13.688 -8.609 -11.227 1 98.25 165 SER A C 1
ATOM 1279 O O . SER A 1 165 ? -12.844 -9.406 -11.656 1 98.25 165 SER A O 1
ATOM 1281 N N . PHE A 1 166 ? -14.211 -8.711 -10.078 1 98.56 166 PHE A N 1
ATOM 1282 C CA . PHE A 1 166 ? -13.914 -9.75 -9.102 1 98.56 166 PHE A CA 1
ATOM 1283 C C . PHE A 1 166 ? -14.789 -10.977 -9.336 1 98.56 166 PHE A C 1
ATOM 1285 O O . PHE A 1 166 ? -16.016 -10.859 -9.461 1 98.56 166 PHE A O 1
ATOM 1292 N N . VAL A 1 167 ? -14.172 -12.117 -9.375 1 98.62 167 VAL A N 1
ATOM 1293 C CA . VAL A 1 167 ? -14.906 -13.367 -9.539 1 98.62 167 VAL A CA 1
ATOM 1294 C C . VAL A 1 167 ? -14.977 -14.102 -8.203 1 98.62 167 VAL A C 1
ATOM 1296 O O . VAL A 1 167 ? -16.031 -14.633 -7.832 1 98.62 167 VAL A O 1
ATOM 1299 N N . GLY A 1 168 ? -13.852 -14.188 -7.496 1 98.69 168 GLY A N 1
ATOM 1300 C CA . GLY A 1 168 ? -13.828 -14.891 -6.219 1 98.69 168 GLY A CA 1
ATOM 1301 C C . GLY A 1 168 ? -12.422 -15.148 -5.711 1 98.69 168 GLY A C 1
ATOM 1302 O O . GLY A 1 168 ? -11.445 -14.719 -6.328 1 98.69 168 GLY A O 1
ATOM 1303 N N . TRP A 1 169 ? -12.398 -15.766 -4.547 1 98.88 169 TRP A N 1
ATOM 1304 C CA . TRP A 1 169 ? -11.156 -16.266 -3.967 1 98.88 169 TRP A CA 1
ATOM 1305 C C . TRP A 1 169 ? -11.086 -17.797 -4.086 1 98.88 169 TRP A C 1
ATOM 1307 O O . TRP A 1 169 ? -12.102 -18.469 -4.012 1 98.88 169 TRP A O 1
ATOM 1317 N N . GLU A 1 170 ? -9.891 -18.297 -4.289 1 98.75 170 GLU A N 1
ATOM 1318 C CA . GLU A 1 170 ? -9.617 -19.734 -4.148 1 98.75 170 GLU A CA 1
ATOM 1319 C C . GLU A 1 170 ? -8.5 -19.984 -3.146 1 98.75 170 GLU A C 1
ATOM 1321 O O . GLU A 1 170 ? -7.727 -19.078 -2.826 1 98.75 170 GLU A O 1
ATOM 1326 N N . ASN A 1 171 ? -8.469 -21.219 -2.682 1 98.44 171 ASN A N 1
ATOM 1327 C CA . ASN A 1 171 ? -7.566 -21.516 -1.573 1 98.44 171 ASN A CA 1
ATOM 1328 C C . ASN A 1 171 ? -6.176 -21.891 -2.068 1 98.44 171 ASN A C 1
ATOM 1330 O O . ASN A 1 171 ? -5.918 -21.891 -3.273 1 98.44 171 ASN A O 1
ATOM 1334 N N . GLU A 1 172 ? -5.297 -22.156 -1.053 1 97.38 172 GLU A N 1
ATOM 1335 C CA . GLU A 1 172 ? -3.896 -22.453 -1.333 1 97.38 172 GLU A CA 1
ATOM 1336 C C . GLU A 1 172 ? -3.756 -23.734 -2.145 1 97.38 172 GLU A C 1
ATOM 1338 O O . GLU A 1 172 ? -2.832 -23.875 -2.949 1 97.38 172 GLU A O 1
ATOM 1343 N N . LEU A 1 173 ? -4.586 -24.688 -1.958 1 97.5 173 LEU A N 1
ATOM 1344 C CA . LEU A 1 173 ? -4.516 -25.938 -2.709 1 97.5 173 LEU A CA 1
ATOM 1345 C C . LEU A 1 173 ? -4.77 -25.703 -4.191 1 97.5 173 LEU A C 1
ATOM 1347 O O . LEU A 1 173 ? -4.062 -26.25 -5.043 1 97.5 173 LEU A O 1
ATOM 1351 N N . GLU A 1 174 ? -5.785 -24.922 -4.5 1 97.88 174 GLU A N 1
ATOM 1352 C CA . GLU A 1 174 ? -6.047 -24.547 -5.887 1 97.88 174 GLU A CA 1
ATOM 1353 C C . GLU A 1 174 ? -4.887 -23.766 -6.477 1 97.88 174 GLU A C 1
ATOM 1355 O O . GLU A 1 174 ? -4.574 -23.891 -7.664 1 97.88 174 GLU A O 1
ATOM 1360 N N . ALA A 1 175 ? -4.312 -22.922 -5.68 1 97.62 175 ALA A N 1
ATOM 1361 C CA . ALA A 1 175 ? -3.145 -22.172 -6.129 1 97.62 175 ALA A CA 1
ATOM 1362 C C . ALA A 1 175 ? -2.006 -23.109 -6.52 1 97.62 175 ALA A C 1
ATOM 1364 O O . ALA A 1 175 ? -1.389 -22.938 -7.574 1 97.62 175 ALA A O 1
ATOM 1365 N N . ILE A 1 176 ? -1.702 -24.016 -5.664 1 96.38 176 ILE A N 1
ATOM 1366 C CA . ILE A 1 176 ? -0.623 -24.953 -5.914 1 96.38 176 ILE A CA 1
ATOM 1367 C C . ILE A 1 176 ? -0.916 -25.75 -7.184 1 96.38 176 ILE A C 1
ATOM 1369 O O . ILE A 1 176 ? -0.031 -25.953 -8.023 1 96.38 176 ILE A O 1
ATOM 1373 N N . LYS A 1 177 ? -2.104 -26.203 -7.352 1 95.94 177 LYS A N 1
ATOM 1374 C CA . LYS A 1 177 ? -2.496 -26.922 -8.555 1 95.94 177 LYS A CA 1
ATOM 1375 C C . LYS A 1 177 ? -2.271 -26.062 -9.805 1 95.94 177 LYS A C 1
ATOM 1377 O O . LYS A 1 177 ? -1.779 -26.562 -10.82 1 95.94 177 LYS A O 1
ATOM 1382 N N . LEU A 1 178 ? -2.719 -24.812 -9.734 1 95.19 178 LEU A N 1
ATOM 1383 C CA . LEU A 1 178 ? -2.535 -23.891 -10.859 1 95.19 178 LEU A CA 1
ATOM 1384 C C . LEU A 1 178 ? -1.057 -23.734 -11.188 1 95.19 178 LEU A C 1
ATOM 1386 O O . LEU A 1 178 ? -0.676 -23.75 -12.367 1 95.19 178 LEU A O 1
ATOM 1390 N N . ILE A 1 179 ? -0.232 -23.562 -10.195 1 96.12 179 ILE A N 1
ATOM 1391 C CA . ILE A 1 179 ? 1.206 -23.406 -10.383 1 96.12 179 ILE A CA 1
ATOM 1392 C C . ILE A 1 179 ? 1.782 -24.672 -11.016 1 96.12 179 ILE A C 1
ATOM 1394 O O . ILE A 1 179 ? 2.561 -24.594 -11.977 1 96.12 179 ILE A O 1
ATOM 1398 N N . GLU A 1 180 ? 1.406 -25.797 -10.531 1 93.38 180 GLU A N 1
ATOM 1399 C CA . GLU A 1 180 ? 1.896 -27.078 -11.047 1 93.38 180 GLU A CA 1
ATOM 1400 C C . GLU A 1 180 ? 1.523 -27.25 -12.516 1 93.38 180 GLU A C 1
ATOM 1402 O O . GLU A 1 180 ? 2.357 -27.656 -13.328 1 93.38 180 GLU A O 1
ATOM 1407 N N . ARG A 1 181 ? 0.353 -26.891 -12.859 1 91.75 181 ARG A N 1
ATOM 1408 C CA . ARG A 1 181 ? -0.1 -27.094 -14.234 1 91.75 181 ARG A CA 1
ATOM 1409 C C . ARG A 1 181 ? 0.53 -26.062 -15.164 1 91.75 181 ARG A C 1
ATOM 1411 O O . ARG A 1 181 ? 0.525 -26.234 -16.391 1 91.75 181 ARG A O 1
ATOM 1418 N N . SER A 1 182 ? 0.958 -24.969 -14.578 1 92.06 182 SER A N 1
ATOM 1419 C CA . SER A 1 182 ? 1.551 -23.906 -15.391 1 92.06 182 SER A CA 1
ATOM 1420 C C . SER A 1 182 ? 3.066 -24.047 -15.461 1 92.06 182 SER A C 1
ATOM 1422 O O . SER A 1 182 ? 3.74 -23.266 -16.125 1 92.06 182 SER A O 1
ATOM 1424 N N . THR A 1 183 ? 3.59 -24.953 -14.703 1 89.75 183 THR A N 1
ATOM 1425 C CA . THR A 1 183 ? 5.039 -25.125 -14.633 1 89.75 183 THR A CA 1
ATOM 1426 C C . THR A 1 183 ? 5.59 -25.641 -15.961 1 89.75 183 THR A C 1
ATOM 1428 O O . THR A 1 183 ? 5.02 -26.547 -16.562 1 89.75 183 THR A O 1
ATOM 1431 N N . ILE A 1 184 ? 6.566 -24.922 -16.438 1 79.19 184 ILE A N 1
ATOM 1432 C CA . ILE A 1 184 ? 7.215 -25.297 -17.688 1 79.19 184 ILE A CA 1
ATOM 1433 C C . ILE A 1 184 ? 8.125 -26.5 -17.438 1 79.19 184 ILE A C 1
ATOM 1435 O O . ILE A 1 184 ? 8.938 -26.5 -16.516 1 79.19 184 ILE A O 1
ATOM 1439 N N . HIS A 1 185 ? 7.875 -27.672 -18.047 1 65.44 185 HIS A N 1
ATOM 1440 C CA . HIS A 1 185 ? 8.68 -28.875 -17.984 1 65.44 185 HIS A CA 1
ATOM 1441 C C . HIS A 1 185 ? 9.609 -28.984 -19.188 1 65.44 185 HIS A C 1
ATOM 1443 O O . HIS A 1 185 ? 9.289 -28.484 -20.281 1 65.44 185 HIS A O 1
ATOM 1449 N N . MET B 1 1 ? -30.172 55.781 -17.5 1 30.5 1 MET B N 1
ATOM 1450 C CA . MET B 1 1 ? -29.453 55.656 -16.234 1 30.5 1 MET B CA 1
ATOM 1451 C C . MET B 1 1 ? -28.547 54.438 -16.219 1 30.5 1 MET B C 1
ATOM 1453 O O . MET B 1 1 ? -29.031 53.312 -16.344 1 30.5 1 MET B O 1
ATOM 1457 N N . LYS B 1 2 ? -27.219 54.594 -16.703 1 36.22 2 LYS B N 1
ATOM 1458 C CA . LYS B 1 2 ? -26.172 53.625 -17.047 1 36.22 2 LYS B CA 1
ATOM 1459 C C . LYS B 1 2 ? -25.578 53 -15.781 1 36.22 2 LYS B C 1
ATOM 1461 O O . LYS B 1 2 ? -25 53.719 -14.945 1 36.22 2 LYS B O 1
ATOM 1466 N N . ILE B 1 3 ? -26.172 52.031 -15.062 1 33.06 3 ILE B N 1
ATOM 1467 C CA . ILE B 1 3 ? -25.672 51.469 -13.812 1 33.06 3 ILE B CA 1
ATOM 1468 C C . ILE B 1 3 ? -24.344 50.781 -14.047 1 33.06 3 ILE B C 1
ATOM 1470 O O . ILE B 1 3 ? -24.281 49.812 -14.812 1 33.06 3 ILE B O 1
ATOM 1474 N N . TYR B 1 4 ? -23.172 51.469 -13.961 1 30.75 4 TYR B N 1
ATOM 1475 C CA . TYR B 1 4 ? -21.828 50.906 -14.016 1 30.75 4 TYR B CA 1
ATOM 1476 C C . TYR B 1 4 ? -21.562 50 -12.828 1 30.75 4 TYR B C 1
ATOM 1478 O O . TYR B 1 4 ? -21.672 50.438 -11.68 1 30.75 4 TYR B O 1
ATOM 1486 N N . LEU B 1 5 ? -21.922 48.75 -12.844 1 29.28 5 LEU B N 1
ATOM 1487 C CA . LEU B 1 5 ? -21.609 47.812 -11.773 1 29.28 5 LEU B CA 1
ATOM 1488 C C . LEU B 1 5 ? -20.109 47.719 -11.523 1 29.28 5 LEU B C 1
ATOM 1490 O O . LEU B 1 5 ? -19.359 47.344 -12.414 1 29.28 5 LEU B O 1
ATOM 1494 N N . LEU B 1 6 ? -19.5 48.562 -10.648 1 28.5 6 LEU B N 1
ATOM 1495 C CA . LEU B 1 6 ? -18.125 48.594 -10.172 1 28.5 6 LEU B CA 1
ATOM 1496 C C . LEU B 1 6 ? -17.734 47.25 -9.578 1 28.5 6 LEU B C 1
ATOM 1498 O O . LEU B 1 6 ? -18.297 46.812 -8.57 1 28.5 6 LEU B O 1
ATOM 1502 N N . VAL B 1 7 ? -17.391 46.281 -10.344 1 30.19 7 VAL B N 1
ATOM 1503 C CA . VAL B 1 7 ? -16.844 45 -9.922 1 30.19 7 VAL B CA 1
ATOM 1504 C C . VAL B 1 7 ? -15.555 45.219 -9.133 1 30.19 7 VAL B C 1
ATOM 1506 O O . VAL B 1 7 ? -14.555 45.688 -9.68 1 30.19 7 VAL B O 1
ATOM 1509 N N . PHE B 1 8 ? -15.586 45.812 -7.895 1 29.23 8 PHE B N 1
ATOM 1510 C CA . PHE B 1 8 ? -14.406 45.938 -7.043 1 29.23 8 PHE B CA 1
ATOM 1511 C C . PHE B 1 8 ? -13.703 44.594 -6.922 1 29.23 8 PHE B C 1
ATOM 1513 O O . PHE B 1 8 ? -14.289 43.625 -6.43 1 29.23 8 PHE B O 1
ATOM 1520 N N . ILE B 1 9 ? -12.906 44.219 -7.789 1 31.73 9 ILE B N 1
ATOM 1521 C CA . ILE B 1 9 ? -11.922 43.125 -7.664 1 31.73 9 ILE B CA 1
ATOM 1522 C C . ILE B 1 9 ? -11.078 43.375 -6.414 1 31.73 9 ILE B C 1
ATOM 1524 O O . ILE B 1 9 ? -10.32 44.344 -6.332 1 31.73 9 ILE B O 1
ATOM 1528 N N . LEU B 1 10 ? -11.664 43.406 -5.199 1 30.91 10 LEU B N 1
ATOM 1529 C CA . LEU B 1 10 ? -10.789 43.469 -4.035 1 30.91 10 LEU B CA 1
ATOM 1530 C C . LEU B 1 10 ? -9.57 42.562 -4.219 1 30.91 10 LEU B C 1
ATOM 1532 O O . LEU B 1 10 ? -9.695 41.344 -4.199 1 30.91 10 LEU B O 1
ATOM 1536 N N . SER B 1 11 ? -8.594 42.844 -5.008 1 34.19 11 SER B N 1
ATOM 1537 C CA . SER B 1 11 ? -7.203 42.469 -5.195 1 34.19 11 SER B CA 1
ATOM 1538 C C . SER B 1 11 ? -6.512 42.219 -3.857 1 34.19 11 SER B C 1
ATOM 1540 O O . SER B 1 11 ? -5.562 41.438 -3.773 1 34.19 11 SER B O 1
ATOM 1542 N N . GLY B 1 12 ? -6.645 43.094 -2.895 1 33.81 12 GLY B N 1
ATOM 1543 C CA . GLY B 1 12 ? -5.727 43.219 -1.774 1 33.81 12 GLY B CA 1
ATOM 1544 C C . GLY B 1 12 ? -5.766 42.062 -0.82 1 33.81 12 GLY B C 1
ATOM 1545 O O . GLY B 1 12 ? -5.293 42.156 0.315 1 33.81 12 GLY B O 1
ATOM 1546 N N . ILE B 1 13 ? -6.812 41.344 -0.788 1 33.38 13 ILE B N 1
ATOM 1547 C CA . ILE B 1 13 ? -6.559 40.406 0.302 1 33.38 13 ILE B CA 1
ATOM 1548 C C . ILE B 1 13 ? -5.133 39.875 0.199 1 33.38 13 ILE B C 1
ATOM 1550 O O . ILE B 1 13 ? -4.746 39.312 -0.829 1 33.38 13 ILE B O 1
ATOM 1554 N N . PRO B 1 14 ? -4.164 40.531 0.87 1 34.44 14 PRO B N 1
ATOM 1555 C CA . PRO B 1 14 ? -2.836 39.906 0.854 1 34.44 14 PRO B CA 1
ATOM 1556 C C . PRO B 1 14 ? -2.895 38.406 0.663 1 34.44 14 PRO B C 1
ATOM 1558 O O . PRO B 1 14 ? -3.779 37.719 1.21 1 34.44 14 PRO B O 1
ATOM 1561 N N . ILE B 1 15 ? -2.691 37.875 -0.493 1 36.25 15 ILE B N 1
ATOM 1562 C CA . ILE B 1 15 ? -2.41 36.469 -0.637 1 36.25 15 ILE B CA 1
ATOM 1563 C C . ILE B 1 15 ? -1.65 35.969 0.588 1 36.25 15 ILE B C 1
ATOM 1565 O O . ILE B 1 15 ? -0.543 36.438 0.873 1 36.25 15 ILE B O 1
ATOM 1569 N N . LEU B 1 16 ? -2.141 35.906 1.769 1 37.28 16 LEU B N 1
ATOM 1570 C CA . LEU B 1 16 ? -1.38 35.344 2.875 1 37.28 16 LEU B CA 1
ATOM 1571 C C . LEU B 1 16 ? -0.149 34.594 2.363 1 37.28 16 LEU B C 1
ATOM 1573 O O . LEU B 1 16 ? -0.21 33.906 1.334 1 37.28 16 LEU B O 1
ATOM 1577 N N . GLY B 1 17 ? 1.099 35.125 2.537 1 41.88 17 GLY B N 1
ATOM 1578 C CA . GLY B 1 17 ? 2.354 34.438 2.217 1 41.88 17 GLY B CA 1
ATOM 1579 C C . GLY B 1 17 ? 2.213 32.938 2.07 1 41.88 17 GLY B C 1
ATOM 1580 O O . GLY B 1 17 ? 1.78 32.281 3 1 41.88 17 GLY B O 1
ATOM 1581 N N . GLN B 1 18 ? 1.643 32.375 1.105 1 48.59 18 GLN B N 1
ATOM 1582 C CA . GLN B 1 18 ? 1.391 30.984 0.744 1 48.59 18 GLN B CA 1
ATOM 1583 C C . GLN B 1 18 ? 2.447 30.062 1.342 1 48.59 18 GLN B C 1
ATOM 1585 O O . GLN B 1 18 ? 3.514 29.859 0.753 1 48.59 18 GLN B O 1
ATOM 1590 N N . ASN B 1 19 ? 2.83 30.219 2.604 1 59.59 19 ASN B N 1
ATOM 1591 C CA . ASN B 1 19 ? 3.816 29.312 3.186 1 59.59 19 ASN B CA 1
ATOM 1592 C C . ASN B 1 19 ? 3.588 27.859 2.742 1 59.59 19 ASN B C 1
ATOM 1594 O O . ASN B 1 19 ? 2.48 27.344 2.867 1 59.59 19 ASN B O 1
ATOM 1598 N N . ASN B 1 20 ? 4.504 27.359 1.938 1 87 20 ASN B N 1
ATOM 1599 C CA . ASN B 1 20 ? 4.547 25.969 1.483 1 87 20 ASN B CA 1
ATOM 1600 C C . ASN B 1 20 ? 4.469 24.984 2.652 1 87 20 ASN B C 1
ATOM 1602 O O . ASN B 1 20 ? 5.117 25.188 3.682 1 87 20 ASN B O 1
ATOM 1606 N N . ILE B 1 21 ? 3.498 24.25 2.703 1 94.88 21 ILE B N 1
ATOM 1607 C CA . ILE B 1 21 ? 3.381 23.188 3.697 1 94.88 21 ILE B CA 1
ATOM 1608 C C . ILE B 1 21 ? 4.336 22.062 3.35 1 94.88 21 ILE B C 1
ATOM 1610 O O . ILE B 1 21 ? 4.332 21.562 2.221 1 94.88 21 ILE B O 1
ATOM 1614 N N . GLU B 1 22 ? 5.188 21.75 4.332 1 96.44 22 GLU B N 1
ATOM 1615 C CA . GLU B 1 22 ? 6.16 20.688 4.109 1 96.44 22 GLU B CA 1
ATOM 1616 C C . GLU B 1 22 ? 5.93 19.531 5.07 1 96.44 22 GLU B C 1
ATOM 1618 O O . GLU B 1 22 ? 5.578 19.734 6.234 1 96.44 22 GLU B O 1
ATOM 1623 N N . MET B 1 23 ? 6.125 18.422 4.535 1 97 23 MET B N 1
ATOM 1624 C CA . MET B 1 23 ? 6.148 17.25 5.406 1 97 23 MET B CA 1
ATOM 1625 C C . MET B 1 23 ? 7.559 16.672 5.512 1 97 23 MET B C 1
ATOM 1627 O O . MET B 1 23 ? 8.398 16.906 4.641 1 97 23 MET B O 1
ATOM 1631 N N . LEU B 1 24 ? 7.824 16.016 6.605 1 97.25 24 LEU B N 1
ATOM 1632 C CA . LEU B 1 24 ? 8.953 15.102 6.734 1 97.25 24 LEU B CA 1
ATOM 1633 C C . LEU B 1 24 ? 8.484 13.656 6.652 1 97.25 24 LEU B C 1
ATOM 1635 O O . LEU B 1 24 ? 7.621 13.227 7.43 1 97.25 24 LEU B O 1
ATOM 1639 N N . VAL B 1 25 ? 9.086 12.914 5.742 1 97.75 25 VAL B N 1
ATOM 1640 C CA . VAL B 1 25 ? 8.734 11.508 5.559 1 97.75 25 VAL B CA 1
ATOM 1641 C C . VAL B 1 25 ? 9.445 10.656 6.602 1 97.75 25 VAL B C 1
ATOM 1643 O O . VAL B 1 25 ? 10.672 10.719 6.727 1 97.75 25 VAL B O 1
ATOM 1646 N N . GLU B 1 26 ? 8.672 9.883 7.297 1 98.19 26 GLU B N 1
ATOM 1647 C CA . GLU B 1 26 ? 9.258 8.945 8.25 1 98.19 26 GLU B CA 1
ATOM 1648 C C . GLU B 1 26 ? 9.203 7.516 7.719 1 98.19 26 GLU B C 1
ATOM 1650 O O . GLU B 1 26 ? 10.164 6.758 7.863 1 98.19 26 GLU B O 1
ATOM 1655 N N . ILE B 1 27 ? 8.125 7.172 7.125 1 98.44 27 ILE B N 1
ATOM 1656 C CA . ILE B 1 27 ? 7.859 5.812 6.668 1 98.44 27 ILE B CA 1
ATOM 1657 C C . ILE B 1 27 ? 7.469 5.832 5.191 1 98.44 27 ILE B C 1
ATOM 1659 O O . ILE B 1 27 ? 6.379 6.285 4.84 1 98.44 27 ILE B O 1
ATOM 1663 N N . PRO B 1 28 ? 8.305 5.348 4.316 1 98.31 28 PRO B N 1
ATOM 1664 C CA . PRO B 1 28 ? 7.996 5.305 2.883 1 98.31 28 PRO B CA 1
ATOM 1665 C C . PRO B 1 28 ? 6.777 4.438 2.57 1 98.31 28 PRO B C 1
ATOM 1667 O O . PRO B 1 28 ? 6.5 3.473 3.287 1 98.31 28 PRO B O 1
ATOM 1670 N N . ALA B 1 29 ? 6.133 4.727 1.463 1 98.31 29 ALA B N 1
ATOM 1671 C CA . ALA B 1 29 ? 5 3.924 1.007 1 98.31 29 ALA B CA 1
ATOM 1672 C C . ALA B 1 29 ? 5.395 2.457 0.856 1 98.31 29 ALA B C 1
ATOM 1674 O O . ALA B 1 29 ? 6.48 2.148 0.354 1 98.31 29 ALA B O 1
ATOM 1675 N N . GLY B 1 30 ? 4.527 1.52 1.35 1 98.12 30 GLY B N 1
ATOM 1676 C CA . GLY B 1 30 ? 4.734 0.086 1.222 1 98.12 30 GLY B CA 1
ATOM 1677 C C . GLY B 1 30 ? 5.5 -0.512 2.389 1 98.12 30 GLY B C 1
ATOM 1678 O O . GLY B 1 30 ? 5.551 -1.734 2.539 1 98.12 30 GLY B O 1
ATOM 1679 N N . THR B 1 31 ? 6.031 0.286 3.232 1 97.69 31 THR B N 1
ATOM 1680 C CA . THR B 1 31 ? 6.871 -0.164 4.34 1 97.69 31 THR B CA 1
ATOM 1681 C C . THR B 1 31 ? 6.016 -0.729 5.469 1 97.69 31 THR B C 1
ATOM 1683 O O . THR B 1 31 ? 4.934 -0.209 5.758 1 97.69 31 THR B O 1
ATOM 1686 N N . ILE B 1 32 ? 6.57 -1.756 6.121 1 96.12 32 ILE B N 1
ATOM 1687 C CA . ILE B 1 32 ? 5.801 -2.391 7.188 1 96.12 32 ILE B CA 1
ATOM 1688 C C . ILE B 1 32 ? 6.445 -2.086 8.539 1 96.12 32 ILE B C 1
ATOM 1690 O O . ILE B 1 32 ? 5.848 -2.33 9.586 1 96.12 32 ILE B O 1
ATOM 1694 N N . THR B 1 33 ? 7.637 -1.592 8.523 1 95.12 33 THR B N 1
ATOM 1695 C CA . THR B 1 33 ? 8.336 -1.232 9.75 1 95.12 33 THR B CA 1
ATOM 1696 C C . THR B 1 33 ? 8.008 0.201 10.164 1 95.12 33 THR B C 1
ATOM 1698 O O . THR B 1 33 ? 8.023 1.109 9.328 1 95.12 33 THR B O 1
ATOM 1701 N N . LYS B 1 34 ? 7.691 0.355 11.398 1 95.12 34 LYS B N 1
ATOM 1702 C CA . LYS B 1 34 ? 7.445 1.704 11.898 1 95.12 34 LYS B CA 1
ATOM 1703 C C . LYS B 1 34 ? 8.758 2.432 12.188 1 95.12 34 LYS B C 1
ATOM 1705 O O . LYS B 1 34 ? 9.602 1.928 12.922 1 95.12 34 LYS B O 1
ATOM 1710 N N . TYR B 1 35 ? 8.914 3.555 11.57 1 95.88 35 TYR B N 1
ATOM 1711 C CA . TYR B 1 35 ? 10.047 4.438 11.828 1 95.88 35 TYR B CA 1
ATOM 1712 C C . TYR B 1 35 ? 9.586 5.734 12.477 1 95.88 35 TYR B C 1
ATOM 1714 O O . TYR B 1 35 ? 8.484 6.219 12.211 1 95.88 35 TYR B O 1
ATOM 1722 N N . GLU B 1 36 ? 10.43 6.199 13.273 1 93.06 36 GLU B N 1
ATOM 1723 C CA . GLU B 1 36 ? 10.156 7.492 13.898 1 93.06 36 GLU B CA 1
ATOM 1724 C C . GLU B 1 36 ? 11.422 8.344 13.984 1 93.06 36 GLU B C 1
ATOM 1726 O O . GLU B 1 36 ? 12.523 7.809 14.133 1 93.06 36 GLU B O 1
ATOM 1731 N N . MET B 1 37 ? 11.164 9.57 13.867 1 90.31 37 MET B N 1
ATOM 1732 C CA . MET B 1 37 ? 12.266 10.508 14.094 1 90.31 37 MET B CA 1
ATOM 1733 C C . MET B 1 37 ? 12.609 10.586 15.57 1 90.31 37 MET B C 1
ATOM 1735 O O . MET B 1 37 ? 11.742 10.828 16.406 1 90.31 37 MET B O 1
ATOM 1739 N N . ASN B 1 38 ? 13.922 10.32 15.805 1 87.44 38 ASN B N 1
ATOM 1740 C CA . ASN B 1 38 ? 14.398 10.547 17.172 1 87.44 38 ASN B CA 1
ATOM 1741 C C . ASN B 1 38 ? 14.516 12.031 17.484 1 87.44 38 ASN B C 1
ATOM 1743 O O . ASN B 1 38 ? 15.281 12.75 16.844 1 87.44 38 ASN B O 1
ATOM 1747 N N . LYS B 1 39 ? 13.883 12.43 18.484 1 79.44 39 LYS B N 1
ATOM 1748 C CA . LYS B 1 39 ? 13.805 13.859 18.781 1 79.44 39 LYS B CA 1
ATOM 1749 C C . LYS B 1 39 ? 15.148 14.391 19.266 1 79.44 39 LYS B C 1
ATOM 1751 O O . LYS B 1 39 ? 15.461 15.57 19.062 1 79.44 39 LYS B O 1
ATOM 1756 N N . GLU B 1 40 ? 15.945 13.625 19.875 1 85.06 40 GLU B N 1
ATOM 1757 C CA . GLU B 1 40 ? 17.234 14.039 20.406 1 85.06 40 GLU B CA 1
ATOM 1758 C C . GLU B 1 40 ? 18.312 14.07 19.312 1 85.06 40 GLU B C 1
ATOM 1760 O O . GLU B 1 40 ? 19 15.07 19.141 1 85.06 40 GLU B O 1
ATOM 1765 N N . SER B 1 41 ? 18.375 13 18.516 1 86.94 41 SER B N 1
ATOM 1766 C CA . SER B 1 41 ? 19.438 12.875 17.531 1 86.94 41 SER B CA 1
ATOM 1767 C C . SER B 1 41 ? 19 13.422 16.172 1 86.94 41 SER B C 1
ATOM 1769 O O . SER B 1 41 ? 19.844 13.711 15.32 1 86.94 41 SER B O 1
ATOM 1771 N N . GLY B 1 42 ? 17.766 13.422 15.992 1 85.5 42 GLY B N 1
ATOM 1772 C CA . GLY B 1 42 ? 17.25 13.828 14.703 1 85.5 42 GLY B CA 1
ATOM 1773 C C . GLY B 1 42 ? 17.328 12.734 13.648 1 85.5 42 GLY B C 1
ATOM 1774 O O . GLY B 1 42 ? 17.125 12.992 12.461 1 85.5 42 GLY B O 1
ATOM 1775 N N . GLU B 1 43 ? 17.656 11.555 14.07 1 90.44 43 GLU B N 1
ATOM 1776 C CA . GLU B 1 43 ? 17.781 10.43 13.148 1 90.44 43 GLU B CA 1
ATOM 1777 C C . GLU B 1 43 ? 16.484 9.625 13.07 1 90.44 43 GLU B C 1
ATOM 1779 O O . GLU B 1 43 ? 15.727 9.562 14.039 1 90.44 43 GLU B O 1
ATOM 1784 N N . LEU B 1 44 ? 16.234 9.117 11.93 1 93.19 44 LEU B N 1
ATOM 1785 C CA . LEU B 1 44 ? 15.125 8.18 11.734 1 93.19 44 LEU B CA 1
ATOM 1786 C C . LEU B 1 44 ? 15.531 6.773 12.164 1 93.19 44 LEU B C 1
ATOM 1788 O O . LEU B 1 44 ? 16.484 6.211 11.633 1 93.19 44 LEU B O 1
ATOM 1792 N N . LEU B 1 45 ? 14.844 6.301 13.109 1 91.5 45 LEU B N 1
ATOM 1793 C CA . LEU B 1 45 ? 15.148 4.977 13.633 1 91.5 45 LEU B CA 1
ATOM 1794 C C . LEU B 1 45 ? 13.891 4.117 13.703 1 91.5 45 LEU B C 1
ATOM 1796 O O . LEU B 1 45 ? 12.789 4.637 13.875 1 91.5 45 LEU B O 1
ATOM 1800 N N . PRO B 1 46 ? 14.109 2.752 13.461 1 92.56 46 PRO B N 1
ATOM 1801 C CA . PRO B 1 46 ? 12.953 1.885 13.727 1 92.56 46 PRO B CA 1
ATOM 1802 C C . PRO B 1 46 ? 12.398 2.055 15.141 1 92.56 46 PRO B C 1
ATOM 1804 O O . PRO B 1 46 ? 13.164 2.199 16.094 1 92.56 46 PRO B O 1
ATOM 1807 N N . ASP B 1 47 ? 11.094 2.176 15.203 1 89.38 47 ASP B N 1
ATOM 1808 C CA . ASP B 1 47 ? 10.43 2.238 16.5 1 89.38 47 ASP B CA 1
ATOM 1809 C C . ASP B 1 47 ? 10.508 0.895 17.219 1 89.38 47 ASP B C 1
ATOM 1811 O O . ASP B 1 47 ? 10.508 -0.159 16.594 1 89.38 47 ASP B O 1
ATOM 1815 N N . SER B 1 48 ? 10.742 0.968 18.469 1 86.06 48 SER B N 1
ATOM 1816 C CA . SER B 1 48 ? 10.844 -0.256 19.266 1 86.06 48 SER B CA 1
ATOM 1817 C C . SER B 1 48 ? 9.977 -0.179 20.516 1 86.06 48 SER B C 1
ATOM 1819 O O . SER B 1 48 ? 9.836 0.888 21.109 1 86.06 48 SER B O 1
ATOM 1821 N N . LEU B 1 49 ? 9.234 -1.253 20.75 1 79.75 49 LEU B N 1
ATOM 1822 C CA . LEU B 1 49 ? 8.477 -1.443 21.984 1 79.75 49 LEU B CA 1
ATOM 1823 C C . LEU B 1 49 ? 8.953 -2.684 22.719 1 79.75 49 LEU B C 1
ATOM 1825 O O . LEU B 1 49 ? 8.914 -3.791 22.188 1 79.75 49 LEU B O 1
ATOM 1829 N N . ASN B 1 50 ? 9.398 -2.49 23.891 1 85 50 ASN B N 1
ATOM 1830 C CA . ASN B 1 50 ? 9.922 -3.572 24.719 1 85 50 ASN B CA 1
ATOM 1831 C C . ASN B 1 50 ? 11.055 -4.316 24.016 1 85 50 ASN B C 1
ATOM 1833 O O . ASN B 1 50 ? 11.07 -5.551 23.984 1 85 50 ASN B O 1
ATOM 1837 N N . GLY B 1 51 ? 11.898 -3.525 23.328 1 83.88 51 GLY B N 1
ATOM 1838 C CA . GLY B 1 51 ? 13.086 -4.082 22.703 1 83.88 51 GLY B CA 1
ATOM 1839 C C . GLY B 1 51 ? 12.805 -4.734 21.375 1 83.88 51 GLY B C 1
ATOM 1840 O O . GLY B 1 51 ? 13.711 -5.266 20.719 1 83.88 51 GLY B O 1
ATOM 1841 N N . LYS B 1 52 ? 11.609 -4.719 21 1 86.5 52 LYS B N 1
ATOM 1842 C CA . LYS B 1 52 ? 11.273 -5.34 19.719 1 86.5 52 LYS B CA 1
ATOM 1843 C C . LYS B 1 52 ? 10.844 -4.293 18.688 1 86.5 52 LYS B C 1
ATOM 1845 O O . LYS B 1 52 ? 10.055 -3.4 19 1 86.5 52 LYS B O 1
ATOM 1850 N N . ILE B 1 53 ? 11.43 -4.438 17.516 1 89.19 53 ILE B N 1
ATOM 1851 C CA . ILE B 1 53 ? 11.062 -3.559 16.406 1 89.19 53 ILE B CA 1
ATOM 1852 C C . ILE B 1 53 ? 9.578 -3.709 16.094 1 89.19 53 ILE B C 1
ATOM 1854 O O . ILE B 1 53 ? 9.047 -4.824 16.078 1 89.19 53 ILE B O 1
ATOM 1858 N N . ARG B 1 54 ? 8.984 -2.555 15.867 1 91.31 54 ARG B N 1
ATOM 1859 C CA . ARG B 1 54 ? 7.555 -2.568 15.578 1 91.31 54 ARG B CA 1
ATOM 1860 C C . ARG B 1 54 ? 7.305 -2.742 14.086 1 91.31 54 ARG B C 1
ATOM 1862 O O . ARG B 1 54 ? 7.66 -1.875 13.281 1 91.31 54 ARG B O 1
ATOM 1869 N N . ILE B 1 55 ? 6.738 -3.861 13.805 1 92.94 55 ILE B N 1
ATOM 1870 C CA . ILE B 1 55 ? 6.348 -4.215 12.445 1 92.94 55 ILE B CA 1
ATOM 1871 C C . ILE B 1 55 ? 4.824 -4.328 12.359 1 92.94 55 ILE B C 1
ATOM 1873 O O . ILE B 1 55 ? 4.199 -4.984 13.195 1 92.94 55 ILE B O 1
ATOM 1877 N N . ILE B 1 56 ? 4.293 -3.652 11.391 1 93.44 56 ILE B N 1
ATOM 1878 C CA . ILE B 1 56 ? 2.842 -3.727 11.242 1 93.44 56 ILE B CA 1
ATOM 1879 C C . ILE B 1 56 ? 2.443 -5.125 10.773 1 93.44 56 ILE B C 1
ATOM 1881 O O . ILE B 1 56 ? 3.092 -5.703 9.898 1 93.44 56 ILE B O 1
ATOM 1885 N N . ASP B 1 57 ? 1.506 -5.723 11.477 1 94 57 ASP B N 1
ATOM 1886 C CA . ASP B 1 57 ? 0.94 -7.02 11.117 1 94 57 ASP B CA 1
ATOM 1887 C C . ASP B 1 57 ? -0.261 -6.852 10.188 1 94 57 ASP B C 1
ATOM 1889 O O . ASP B 1 57 ? -1.385 -7.211 10.547 1 94 57 ASP B O 1
ATOM 1893 N N . PHE B 1 58 ? -0.036 -6.32 9.047 1 96.44 58 PHE B N 1
ATOM 1894 C CA . PHE B 1 58 ? -1.014 -5.926 8.039 1 96.44 58 PHE B CA 1
ATOM 1895 C C . PHE B 1 58 ? -0.333 -5.641 6.707 1 96.44 58 PHE B C 1
ATOM 1897 O O . PHE B 1 58 ? 0.765 -6.137 6.445 1 96.44 58 PHE B O 1
ATOM 1904 N N . LEU B 1 59 ? -0.994 -4.93 5.746 1 97.94 59 LEU B N 1
ATOM 1905 C CA . LEU B 1 59 ? -0.335 -4.43 4.543 1 97.94 59 LEU B CA 1
ATOM 1906 C C . LEU B 1 59 ? 0.555 -3.236 4.863 1 97.94 59 LEU B C 1
ATOM 1908 O O . LEU B 1 59 ? 0.323 -2.533 5.852 1 97.94 59 LEU B O 1
ATOM 1912 N N . GLY B 1 60 ? 1.581 -3.055 4.047 1 97.94 60 GLY B N 1
ATOM 1913 C CA . GLY B 1 60 ? 2.404 -1.869 4.227 1 97.94 60 GLY B CA 1
ATOM 1914 C C . GLY B 1 60 ? 1.625 -0.575 4.086 1 97.94 60 GLY B C 1
ATOM 1915 O O . GLY B 1 60 ? 0.499 -0.573 3.582 1 97.94 60 GLY B O 1
ATOM 1916 N N . TYR B 1 61 ? 2.25 0.511 4.535 1 98.75 61 TYR B N 1
ATOM 1917 C CA . TYR B 1 61 ? 1.61 1.821 4.488 1 98.75 61 TYR B CA 1
ATOM 1918 C C . TYR B 1 61 ? 1.141 2.148 3.074 1 98.75 61 TYR B C 1
ATOM 1920 O O . TYR B 1 61 ? 1.895 1.991 2.111 1 98.75 61 TYR B O 1
ATOM 1928 N N . PRO B 1 62 ? -0.09 2.664 2.957 1 98.62 62 PRO B N 1
ATOM 1929 C CA . PRO B 1 62 ? -0.657 2.895 1.626 1 98.62 62 PRO B CA 1
ATOM 1930 C C . PRO B 1 62 ? -0.121 4.164 0.966 1 98.62 62 PRO B C 1
ATOM 1932 O O . PRO B 1 62 ? -0.469 4.461 -0.179 1 98.62 62 PRO B O 1
ATOM 1935 N N . GLY B 1 63 ? 0.702 4.891 1.594 1 98.31 63 GLY B N 1
ATOM 1936 C CA . GLY B 1 63 ? 1.403 6.09 1.159 1 98.31 63 GLY B CA 1
ATOM 1937 C C . GLY B 1 63 ? 2.613 6.414 2.016 1 98.31 63 GLY B C 1
ATOM 1938 O O . GLY B 1 63 ? 3.008 5.621 2.871 1 98.31 63 GLY B O 1
ATOM 1939 N N . ASN B 1 64 ? 3.215 7.547 1.691 1 98.44 64 ASN B N 1
ATOM 1940 C CA . ASN B 1 64 ? 4.305 8.023 2.537 1 98.44 64 ASN B CA 1
ATOM 1941 C C . ASN B 1 64 ? 3.777 8.664 3.818 1 98.44 64 ASN B C 1
ATOM 1943 O O . ASN B 1 64 ? 2.936 9.562 3.768 1 98.44 64 ASN B O 1
ATOM 1947 N N . TYR B 1 65 ? 4.309 8.188 4.91 1 98.75 65 TYR B N 1
ATOM 1948 C CA . TYR B 1 65 ? 3.783 8.641 6.195 1 98.75 65 TYR B CA 1
ATOM 1949 C C . TYR B 1 65 ? 4.824 9.445 6.957 1 98.75 65 TYR B C 1
ATOM 1951 O O . TYR B 1 65 ? 6.023 9.18 6.855 1 98.75 65 TYR B O 1
ATOM 1959 N N . GLY B 1 66 ? 4.391 10.445 7.613 1 98.25 66 GLY B N 1
ATOM 1960 C CA . GLY B 1 66 ? 5.242 11.273 8.445 1 98.25 66 GLY B CA 1
ATOM 1961 C C . GLY B 1 66 ? 4.488 12.398 9.133 1 98.25 66 GLY B C 1
ATOM 1962 O O . GLY B 1 66 ? 3.387 12.188 9.648 1 98.25 66 GLY B O 1
ATOM 1963 N N . PHE B 1 67 ? 5.109 13.5 9.25 1 97.38 67 PHE B N 1
ATOM 1964 C CA . PHE B 1 67 ? 4.441 14.602 9.938 1 97.38 67 PHE B CA 1
ATOM 1965 C C . PHE B 1 67 ? 4.664 15.914 9.195 1 97.38 67 PHE B C 1
ATOM 1967 O O . PHE B 1 67 ? 5.578 16.031 8.383 1 97.38 67 PHE B O 1
ATOM 1974 N N . ILE B 1 68 ? 3.758 16.844 9.414 1 97.38 68 ILE B N 1
ATOM 1975 C CA . ILE B 1 68 ? 3.879 18.172 8.859 1 97.38 68 ILE B CA 1
ATOM 1976 C C . ILE B 1 68 ? 4.867 19 9.68 1 97.38 68 ILE B C 1
ATOM 1978 O O . ILE B 1 68 ? 4.684 19.172 10.891 1 97.38 68 ILE B O 1
ATOM 1982 N N . LYS B 1 69 ? 5.871 19.5 9.023 1 95.19 69 LYS B N 1
ATOM 1983 C CA . LYS B 1 69 ? 6.922 20.25 9.711 1 95.19 69 LYS B CA 1
ATOM 1984 C C . LYS B 1 69 ? 6.363 21.516 10.367 1 95.19 69 LYS B C 1
ATOM 1986 O O . LYS B 1 69 ? 5.387 22.078 9.883 1 95.19 69 LYS B O 1
ATOM 1991 N N . ASN B 1 70 ? 6.973 21.906 11.5 1 93.62 70 ASN B N 1
ATOM 1992 C CA . ASN B 1 70 ? 6.688 23.156 12.211 1 93.62 70 ASN B CA 1
ATOM 1993 C C . ASN B 1 70 ? 5.266 23.156 12.773 1 93.62 70 ASN B C 1
ATOM 1995 O O . ASN B 1 70 ? 4.605 24.203 12.781 1 93.62 70 ASN B O 1
ATOM 1999 N N . THR B 1 71 ? 4.68 22 13.031 1 94.88 71 THR B N 1
ATOM 2000 C CA . THR B 1 71 ? 3.393 21.891 13.711 1 94.88 71 THR B CA 1
ATOM 2001 C C . THR B 1 71 ? 3.543 21.172 15.047 1 94.88 71 THR B C 1
ATOM 2003 O O . THR B 1 71 ? 4.512 20.438 15.258 1 94.88 71 THR B O 1
ATOM 2006 N N . MET B 1 72 ? 2.715 21.469 15.938 1 91.25 72 MET B N 1
ATOM 2007 C CA . MET B 1 72 ? 2.592 20.797 17.234 1 91.25 72 MET B CA 1
ATOM 2008 C C . MET B 1 72 ? 1.153 20.859 17.734 1 91.25 72 MET B C 1
ATOM 2010 O O . MET B 1 72 ? 0.522 21.906 17.703 1 91.25 72 MET B O 1
ATOM 2014 N N . LEU B 1 73 ? 0.732 19.672 18.047 1 82.44 73 LEU B N 1
ATOM 2015 C CA . LEU B 1 73 ? -0.609 19.641 18.625 1 82.44 73 LEU B CA 1
ATOM 2016 C C . LEU B 1 73 ? -0.584 20.094 20.078 1 82.44 73 LEU B C 1
ATOM 2018 O O . LEU B 1 73 ? 0.156 19.531 20.891 1 82.44 73 LEU B O 1
ATOM 2022 N N . SER B 1 74 ? -1.13 21.234 20.391 1 72.88 74 SER B N 1
ATOM 2023 C CA . SER B 1 74 ? -1.083 21.828 21.719 1 72.88 74 SER B CA 1
ATOM 2024 C C . SER B 1 74 ? -1.721 20.922 22.766 1 72.88 74 SER B C 1
ATOM 2026 O O . SER B 1 74 ? -2.756 20.297 22.5 1 72.88 74 SER B O 1
ATOM 2028 N N . LYS B 1 75 ? -0.934 20.703 23.875 1 67.75 75 LYS B N 1
ATOM 2029 C CA . LYS B 1 75 ? -1.446 19.922 25 1 67.75 75 LYS B CA 1
ATOM 2030 C C . LYS B 1 75 ? -2.73 20.547 25.547 1 67.75 75 LYS B C 1
ATOM 2032 O O . LYS B 1 75 ? -3.627 19.828 26 1 67.75 75 LYS B O 1
ATOM 2037 N N . ASN B 1 76 ? -2.805 21.828 25.453 1 60.34 76 ASN B N 1
ATOM 2038 C CA . ASN B 1 76 ? -3.959 22.531 26 1 60.34 76 ASN B CA 1
ATOM 2039 C C . ASN B 1 76 ? -5.227 22.219 25.203 1 60.34 76 ASN B C 1
ATOM 2041 O O . ASN B 1 76 ? -6.336 22.312 25.734 1 60.34 76 ASN B O 1
ATOM 2045 N N . GLU B 1 77 ? -5 21.844 23.984 1 57.84 77 GLU B N 1
ATOM 2046 C CA . GLU B 1 77 ? -6.129 21.531 23.125 1 57.84 77 GLU B CA 1
ATOM 2047 C C . GLU B 1 77 ? -6.328 20.016 23.016 1 57.84 77 GLU B C 1
ATOM 2049 O O . GLU B 1 77 ? -6.941 19.531 22.062 1 57.84 77 GLU B O 1
ATOM 2054 N N . GLY B 1 78 ? -5.809 19.344 23.953 1 57.56 78 GLY B N 1
ATOM 2055 C CA . GLY B 1 78 ? -6.008 17.891 24 1 57.56 78 GLY B CA 1
ATOM 2056 C C . GLY B 1 78 ? -4.977 17.125 23.188 1 57.56 78 GLY B C 1
ATOM 2057 O O . GLY B 1 78 ? -5.098 15.914 23.016 1 57.56 78 GLY B O 1
ATOM 2058 N N . GLY B 1 79 ? -3.943 17.984 22.734 1 62.22 79 GLY B N 1
ATOM 2059 C CA . GLY B 1 79 ? -2.928 17.281 21.953 1 62.22 79 GLY B CA 1
ATOM 2060 C C . GLY B 1 79 ? -1.854 16.641 22.812 1 62.22 79 GLY B C 1
ATOM 2061 O O . GLY B 1 79 ? -1.897 16.734 24.031 1 62.22 79 GLY B O 1
ATOM 2062 N N . ASP B 1 80 ? -1.095 15.688 22.188 1 67.38 80 ASP B N 1
ATOM 2063 C CA . ASP B 1 80 ? -0.031 14.953 22.875 1 67.38 80 ASP B CA 1
ATOM 2064 C C . ASP B 1 80 ? 1.324 15.617 22.656 1 67.38 80 ASP B C 1
ATOM 2066 O O . ASP B 1 80 ? 2.355 15.102 23.078 1 67.38 80 ASP B O 1
ATOM 2070 N N . GLY B 1 81 ? 1.215 16.922 22.047 1 79.19 81 GLY B N 1
ATOM 2071 C CA . GLY B 1 81 ? 2.455 17.641 21.797 1 79.19 81 GLY B CA 1
ATOM 2072 C C . GLY B 1 81 ? 3.229 17.109 20.609 1 79.19 81 GLY B C 1
ATOM 2073 O O . GLY B 1 81 ? 4.387 17.484 20.391 1 79.19 81 GLY B O 1
ATOM 2074 N N . ASP B 1 82 ? 2.602 16.25 19.844 1 87.38 82 ASP B N 1
ATOM 2075 C CA . ASP B 1 82 ? 3.244 15.703 18.641 1 87.38 82 ASP B CA 1
ATOM 2076 C C . ASP B 1 82 ? 2.857 16.484 17.406 1 87.38 82 ASP B C 1
ATOM 2078 O O . ASP B 1 82 ? 1.835 17.188 17.391 1 87.38 82 ASP B O 1
ATOM 2082 N N . PRO B 1 83 ? 3.766 16.5 16.406 1 94.06 83 PRO B N 1
ATOM 2083 C CA . PRO B 1 83 ? 3.383 17.125 15.141 1 94.06 83 PRO B CA 1
ATOM 2084 C C . PRO B 1 83 ? 2.191 16.438 14.477 1 94.06 83 PRO B C 1
ATOM 2086 O O . PRO B 1 83 ? 1.824 15.328 14.867 1 94.06 83 PRO B O 1
ATOM 2089 N N . LEU B 1 84 ? 1.608 17.141 13.547 1 96.31 84 LEU B N 1
ATOM 2090 C CA . LEU B 1 84 ? 0.464 16.594 12.82 1 96.31 84 LEU B CA 1
ATOM 2091 C C . LEU B 1 84 ? 0.894 15.461 11.891 1 96.31 84 LEU B C 1
ATOM 2093 O O . LEU B 1 84 ? 1.854 15.602 11.133 1 96.31 84 LEU B O 1
ATOM 2097 N N . ASP B 1 85 ? 0.148 14.398 12 1 97.62 85 ASP B N 1
ATOM 2098 C CA . ASP B 1 85 ? 0.38 13.266 11.109 1 97.62 85 ASP B CA 1
ATOM 2099 C C . ASP B 1 85 ? -0.125 13.57 9.695 1 97.62 85 ASP B C 1
ATOM 2101 O O . ASP B 1 85 ? -1.155 14.227 9.531 1 97.62 85 ASP B O 1
ATOM 2105 N N . VAL B 1 86 ? 0.639 13 8.719 1 98.5 86 VAL B N 1
ATOM 2106 C CA . VAL B 1 86 ? 0.209 13.18 7.336 1 98.5 86 VAL B CA 1
ATOM 2107 C C . VAL B 1 86 ? 0.529 11.922 6.531 1 98.5 86 VAL B C 1
ATOM 2109 O O . VAL B 1 86 ? 1.581 11.305 6.719 1 98.5 86 VAL B O 1
ATOM 2112 N N . LEU B 1 87 ? -0.424 11.516 5.727 1 98.75 87 LEU B N 1
ATOM 2113 C CA . LEU B 1 87 ? -0.239 10.523 4.676 1 98.75 87 LEU B CA 1
ATOM 2114 C C . LEU B 1 87 ? -0.156 11.188 3.307 1 98.75 87 LEU B C 1
ATOM 2116 O O . LEU B 1 87 ? -1.11 11.836 2.867 1 98.75 87 LEU B O 1
ATOM 2120 N N . LEU B 1 88 ? 0.968 11.047 2.652 1 97.69 88 LEU B N 1
ATOM 2121 C CA . LEU B 1 88 ? 1.188 11.594 1.318 1 97.69 88 LEU B CA 1
ATOM 2122 C C . LEU B 1 88 ? 0.989 10.523 0.252 1 97.69 88 LEU B C 1
ATOM 2124 O O . LEU B 1 88 ? 1.701 9.516 0.239 1 97.69 88 LEU B O 1
ATOM 2128 N N . ILE B 1 89 ? 0.025 10.75 -0.594 1 97.12 89 ILE B N 1
ATOM 2129 C CA . ILE B 1 89 ? -0.25 9.82 -1.682 1 97.12 89 ILE B CA 1
ATOM 2130 C C . ILE B 1 89 ? 0.653 10.133 -2.873 1 97.12 89 ILE B C 1
ATOM 2132 O O . ILE B 1 89 ? 0.406 11.086 -3.611 1 97.12 89 ILE B O 1
ATOM 2136 N N . SER B 1 90 ? 1.675 9.32 -3.059 1 96 90 SER B N 1
ATOM 2137 C CA . SER B 1 90 ? 2.645 9.461 -4.141 1 96 90 SER B CA 1
ATOM 2138 C C . SER B 1 90 ? 3.518 8.219 -4.266 1 96 90 SER B C 1
ATOM 2140 O O . SER B 1 90 ? 3.266 7.203 -3.609 1 96 90 SER B O 1
ATOM 2142 N N . ALA B 1 91 ? 4.441 8.289 -5.203 1 95.81 91 ALA B N 1
ATOM 2143 C CA . ALA B 1 91 ? 5.5 7.285 -5.227 1 95.81 91 ALA B CA 1
ATOM 2144 C C . ALA B 1 91 ? 6.254 7.25 -3.902 1 95.81 91 ALA B C 1
ATOM 2146 O O . ALA B 1 91 ? 6.312 8.25 -3.186 1 95.81 91 ALA B O 1
ATOM 2147 N N . PRO B 1 92 ? 6.793 6.051 -3.6 1 97.19 92 PRO B N 1
ATOM 2148 C CA . PRO B 1 92 ? 7.578 5.98 -2.365 1 97.19 92 PRO B CA 1
ATOM 2149 C C . PRO B 1 92 ? 8.734 6.98 -2.338 1 97.19 92 PRO B C 1
ATOM 2151 O O . PRO B 1 92 ? 9.383 7.199 -3.361 1 97.19 92 PRO B O 1
ATOM 2154 N N . LEU B 1 93 ? 8.883 7.52 -1.206 1 96.75 93 LEU B N 1
ATOM 2155 C CA . LEU B 1 93 ? 9.984 8.445 -0.957 1 96.75 93 LEU B CA 1
ATOM 2156 C C . LEU B 1 93 ? 10.914 7.898 0.121 1 96.75 93 LEU B C 1
ATOM 2158 O O . LEU B 1 93 ? 10.523 7.031 0.905 1 96.75 93 LEU B O 1
ATOM 2162 N N . SER B 1 94 ? 12.117 8.438 0.129 1 96.56 94 SER B N 1
ATOM 2163 C CA . SER B 1 94 ? 13.062 8.016 1.161 1 96.56 94 SER B CA 1
ATOM 2164 C C . SER B 1 94 ? 12.68 8.586 2.521 1 96.56 94 SER B C 1
ATOM 2166 O O . SER B 1 94 ? 12.25 9.734 2.619 1 96.56 94 SER B O 1
ATOM 2168 N N . GLY B 1 95 ? 12.859 7.766 3.508 1 96.75 95 GLY B N 1
ATOM 2169 C CA . GLY B 1 95 ? 12.758 8.312 4.852 1 96.75 95 GLY B CA 1
ATOM 2170 C C . GLY B 1 95 ? 13.695 9.484 5.086 1 96.75 95 GLY B C 1
ATOM 2171 O O . GLY B 1 95 ? 14.844 9.477 4.637 1 96.75 95 GLY B O 1
ATOM 2172 N N . GLY B 1 96 ? 13.188 10.5 5.785 1 96.38 96 GLY B N 1
ATOM 2173 C CA . GLY B 1 96 ? 13.992 11.68 6.066 1 96.38 96 GLY B CA 1
ATOM 2174 C C . GLY B 1 96 ? 13.812 12.781 5.035 1 96.38 96 GLY B C 1
ATOM 2175 O O . GLY B 1 96 ? 14.242 13.914 5.25 1 96.38 96 GLY B O 1
ATOM 2176 N N . ARG B 1 97 ? 13.141 12.461 3.977 1 95.25 97 ARG B N 1
ATOM 2177 C CA . ARG B 1 97 ? 12.93 13.445 2.918 1 95.25 97 ARG B CA 1
ATOM 2178 C C . ARG B 1 97 ? 11.898 14.484 3.334 1 95.25 97 ARG B C 1
ATOM 2180 O O . ARG B 1 97 ? 10.867 14.141 3.926 1 95.25 97 ARG B O 1
ATOM 2187 N N . SER B 1 98 ? 12.234 15.742 3.053 1 95.38 98 SER B N 1
ATOM 2188 C CA . SER B 1 98 ? 11.25 16.812 3.15 1 95.38 98 SER B CA 1
ATOM 2189 C C . SER B 1 98 ? 10.656 17.156 1.785 1 95.38 98 SER B C 1
ATOM 2191 O O . SER B 1 98 ? 11.375 17.188 0.785 1 95.38 98 SER B O 1
ATOM 2193 N N . ILE B 1 99 ? 9.367 17.406 1.767 1 95.06 99 ILE B N 1
ATOM 2194 C CA . ILE B 1 99 ? 8.734 17.719 0.489 1 95.06 99 ILE B CA 1
ATOM 2195 C C . ILE B 1 99 ? 7.543 18.641 0.714 1 95.06 99 ILE B C 1
ATOM 2197 O O . ILE B 1 99 ? 6.836 18.516 1.718 1 95.06 99 ILE B O 1
ATOM 2201 N N . GLU B 1 100 ? 7.324 19.5 -0.254 1 94.94 100 GLU B N 1
ATOM 2202 C CA . GLU B 1 100 ? 6.141 20.359 -0.222 1 94.94 100 GLU B CA 1
ATOM 2203 C C . GLU B 1 100 ? 4.887 19.578 -0.605 1 94.94 100 GLU B C 1
ATOM 2205 O O . GLU B 1 100 ? 4.895 18.812 -1.575 1 94.94 100 GLU B O 1
ATOM 2210 N N . ILE B 1 101 ? 3.818 19.844 0.165 1 95.25 101 ILE B N 1
ATOM 2211 C CA . ILE B 1 101 ? 2.609 19.062 -0.045 1 95.25 101 ILE B CA 1
ATOM 2212 C C . ILE B 1 101 ? 1.398 19.984 -0.126 1 95.25 101 ILE B C 1
ATOM 2214 O O . ILE B 1 101 ? 1.479 21.156 0.25 1 95.25 101 ILE B O 1
ATOM 2218 N N . ARG B 1 102 ? 0.379 19.391 -0.663 1 95 102 ARG B N 1
ATOM 2219 C CA . ARG B 1 102 ? -0.941 20.016 -0.68 1 95 102 ARG B CA 1
ATOM 2220 C C . ARG B 1 102 ? -1.964 19.141 0.046 1 95 102 ARG B C 1
ATOM 2222 O O . ARG B 1 102 ? -2.285 18.047 -0.407 1 95 102 ARG B O 1
ATOM 2229 N N . PRO B 1 103 ? -2.465 19.641 1.201 1 96.31 103 PRO B N 1
ATOM 2230 C CA . PRO B 1 103 ? -3.52 18.891 1.882 1 96.31 103 PRO B CA 1
ATOM 2231 C C . PRO B 1 103 ? -4.816 18.844 1.081 1 96.31 103 PRO B C 1
ATOM 2233 O O . PRO B 1 103 ? -5.227 19.844 0.492 1 96.31 103 PRO B O 1
ATOM 2236 N N . ILE B 1 104 ? -5.492 17.656 1.123 1 96.75 104 ILE B N 1
ATOM 2237 C CA . ILE B 1 104 ? -6.719 17.547 0.342 1 96.75 104 ILE B CA 1
ATOM 2238 C C . ILE B 1 104 ? -7.844 17 1.217 1 96.75 104 ILE B C 1
ATOM 2240 O O . ILE B 1 104 ? -9.016 17.047 0.838 1 96.75 104 ILE B O 1
ATOM 2244 N N . ALA B 1 105 ? -7.504 16.516 2.414 1 98.56 105 ALA B N 1
ATOM 2245 C CA . ALA B 1 105 ? -8.516 15.977 3.322 1 98.56 105 ALA B CA 1
ATOM 2246 C C . ALA B 1 105 ? -7.941 15.773 4.723 1 98.56 105 ALA B C 1
ATOM 2248 O O . ALA B 1 105 ? -6.73 15.906 4.93 1 98.56 105 ALA B O 1
ATOM 2249 N N . ILE B 1 106 ? -8.805 15.531 5.648 1 98.75 106 ILE B N 1
ATOM 2250 C CA . ILE B 1 106 ? -8.477 14.969 6.953 1 98.75 106 ILE B CA 1
ATOM 2251 C C . ILE B 1 106 ? -9.219 13.648 7.156 1 98.75 106 ILE B C 1
ATOM 2253 O O . ILE B 1 106 ? -10.422 13.57 6.906 1 98.75 106 ILE B O 1
ATOM 2257 N N . LEU B 1 107 ? -8.508 12.648 7.488 1 98.88 107 LEU B N 1
ATOM 2258 C CA . LEU B 1 107 ? -9.109 11.438 8.031 1 98.88 107 LEU B CA 1
ATOM 2259 C C . LEU B 1 107 ? -9.242 11.531 9.547 1 98.88 107 LEU B C 1
ATOM 2261 O O . LEU B 1 107 ? -8.234 11.578 10.266 1 98.88 107 LEU B O 1
ATOM 2265 N N . LYS B 1 108 ? -10.461 11.562 10.023 1 98.69 108 LYS B N 1
ATOM 2266 C CA . LYS B 1 108 ? -10.727 11.68 11.453 1 98.69 108 LYS B CA 1
ATOM 2267 C C . LYS B 1 108 ? -10.914 10.305 12.094 1 98.69 108 LYS B C 1
ATOM 2269 O O . LYS B 1 108 ? -11.805 9.547 11.695 1 98.69 108 LYS B O 1
ATOM 2274 N N . LEU B 1 109 ? -10.094 10.055 13.109 1 98.44 109 LEU B N 1
ATOM 2275 C CA . LEU B 1 109 ? -10.086 8.758 13.789 1 98.44 109 LEU B CA 1
ATOM 2276 C C . LEU B 1 109 ? -10.094 8.93 15.305 1 98.44 109 LEU B C 1
ATOM 2278 O O . LEU B 1 109 ? -9.719 9.992 15.812 1 98.44 109 LEU B O 1
ATOM 2282 N N . ILE B 1 110 ? -10.609 7.957 15.945 1 97.31 110 ILE B N 1
ATOM 2283 C CA . ILE B 1 110 ? -10.414 7.777 17.375 1 97.31 110 ILE B CA 1
ATOM 2284 C C . ILE B 1 110 ? -9.547 6.543 17.625 1 97.31 110 ILE B C 1
ATOM 2286 O O . ILE B 1 110 ? -9.906 5.434 17.234 1 97.31 110 ILE B O 1
ATOM 2290 N N . ASP B 1 111 ? -8.344 6.723 18.188 1 95.88 111 ASP B N 1
ATOM 2291 C CA . ASP B 1 111 ? -7.406 5.66 18.547 1 95.88 111 ASP B CA 1
ATOM 2292 C C . ASP B 1 111 ? -7.336 5.492 20.062 1 95.88 111 ASP B C 1
ATOM 2294 O O . ASP B 1 111 ? -6.758 6.328 20.766 1 95.88 111 ASP B O 1
ATOM 2298 N N . ASN B 1 112 ? -7.93 4.301 20.5 1 92.25 112 ASN B N 1
ATOM 2299 C CA . ASN B 1 112 ? -7.98 4.031 21.922 1 92.25 112 ASN B CA 1
ATOM 2300 C C . ASN B 1 112 ? -8.57 5.211 22.703 1 92.25 112 ASN B C 1
ATOM 2302 O O . ASN B 1 112 ? -8.008 5.645 23.703 1 92.25 112 ASN B O 1
ATOM 2306 N N . GLY B 1 113 ? -9.578 5.801 22.172 1 90.94 113 GLY B N 1
ATOM 2307 C CA . GLY B 1 113 ? -10.328 6.855 22.844 1 90.94 113 GLY B CA 1
ATOM 2308 C C . GLY B 1 113 ? -9.766 8.242 22.594 1 90.94 113 GLY B C 1
ATOM 2309 O O . GLY B 1 113 ? -10.352 9.242 23 1 90.94 113 GLY B O 1
ATOM 2310 N N . GLU B 1 114 ? -8.625 8.336 21.922 1 91.88 114 GLU B N 1
ATOM 2311 C CA . GLU B 1 114 ? -7.996 9.625 21.672 1 91.88 114 GLU B CA 1
ATOM 2312 C C . GLU B 1 114 ? -8.117 10.023 20.203 1 91.88 114 GLU B C 1
ATOM 2314 O O . GLU B 1 114 ? -7.969 9.18 19.312 1 91.88 114 GLU B O 1
ATOM 2319 N N . LYS B 1 115 ? -8.391 11.242 20.031 1 93.38 115 LYS B N 1
ATOM 2320 C CA . LYS B 1 115 ? -8.438 11.773 18.672 1 93.38 115 LYS B CA 1
ATOM 2321 C C . LYS B 1 115 ? -7.102 11.562 17.969 1 93.38 115 LYS B C 1
ATOM 2323 O O . LYS B 1 115 ? -6.039 11.805 18.547 1 93.38 115 LYS B O 1
ATOM 2328 N N . ASP B 1 116 ? -7.227 11.094 16.734 1 94.88 116 ASP B N 1
ATOM 2329 C CA . ASP B 1 116 ? -6.039 10.82 15.922 1 94.88 116 ASP B CA 1
ATOM 2330 C C . ASP B 1 116 ? -6.262 11.211 14.461 1 94.88 116 ASP B C 1
ATOM 2332 O O . ASP B 1 116 ? -6.363 10.336 13.594 1 94.88 116 ASP B O 1
ATOM 2336 N N . ASP B 1 117 ? -6.219 12.477 14.203 1 96.25 117 ASP B N 1
ATOM 2337 C CA . ASP B 1 117 ? -6.449 12.992 12.859 1 96.25 117 ASP B CA 1
ATOM 2338 C C . ASP B 1 117 ? -5.23 12.75 11.961 1 96.25 117 ASP B C 1
ATOM 2340 O O . ASP B 1 117 ? -4.09 12.922 12.398 1 96.25 117 ASP B O 1
ATOM 2344 N N . LYS B 1 118 ? -5.5 12.328 10.797 1 98.56 118 LYS B N 1
ATOM 2345 C CA . LYS B 1 118 ? -4.465 12.211 9.773 1 98.56 118 LYS B CA 1
ATOM 2346 C C . LYS B 1 118 ? -4.746 13.133 8.594 1 98.56 118 LYS B C 1
ATOM 2348 O O . LYS B 1 118 ? -5.801 13.039 7.957 1 98.56 118 LYS B O 1
ATOM 2353 N N . ILE B 1 119 ? -3.791 14.039 8.305 1 98.5 119 ILE B N 1
ATOM 2354 C CA . ILE B 1 119 ? -3.873 14.82 7.078 1 98.5 119 ILE B CA 1
ATOM 2355 C C . ILE B 1 119 ? -3.6 13.922 5.875 1 98.5 119 ILE B C 1
ATOM 2357 O O . ILE B 1 119 ? -2.678 13.102 5.902 1 98.5 119 ILE B O 1
ATOM 2361 N N . ILE B 1 120 ? -4.461 14.008 4.879 1 98.38 120 ILE B N 1
ATOM 2362 C CA . ILE B 1 120 ? -4.227 13.367 3.59 1 98.38 120 ILE B CA 1
ATOM 2363 C C . ILE B 1 120 ? -3.752 14.406 2.574 1 98.38 120 ILE B C 1
ATOM 2365 O O . ILE B 1 120 ? -4.367 15.469 2.432 1 98.38 120 ILE B O 1
ATOM 2369 N N . ALA B 1 121 ? -2.635 14.062 1.871 1 96.88 121 ALA B N 1
ATOM 2370 C CA . ALA B 1 121 ? -2.051 15.078 1.007 1 96.88 121 ALA B CA 1
ATOM 2371 C C . ALA B 1 121 ? -1.521 14.469 -0.286 1 96.88 121 ALA B C 1
ATOM 2373 O O . ALA B 1 121 ? -1.389 13.25 -0.392 1 96.88 121 ALA B O 1
ATOM 2374 N N . VAL B 1 122 ? -1.349 15.328 -1.266 1 96.31 122 VAL B N 1
ATOM 2375 C CA . VAL B 1 122 ? -0.644 15.031 -2.508 1 96.31 122 VAL B CA 1
ATOM 2376 C C . VAL B 1 122 ? 0.541 15.977 -2.672 1 96.31 122 VAL B C 1
ATOM 2378 O O . VAL B 1 122 ? 0.609 17.016 -2.008 1 96.31 122 VAL B O 1
ATOM 2381 N N . PRO B 1 123 ? 1.476 15.547 -3.457 1 94.81 123 PRO B N 1
ATOM 2382 C CA . PRO B 1 123 ? 2.59 16.469 -3.672 1 94.81 123 PRO B CA 1
ATOM 2383 C C . PRO B 1 123 ? 2.145 17.797 -4.293 1 94.81 123 PRO B C 1
ATOM 2385 O O . PRO B 1 123 ? 1.234 17.812 -5.125 1 94.81 123 PRO B O 1
ATOM 2388 N N . GLU B 1 124 ? 2.682 18.938 -3.879 1 89.88 124 GLU B N 1
ATOM 2389 C CA . GLU B 1 124 ? 2.359 20.234 -4.461 1 89.88 124 GLU B CA 1
ATOM 2390 C C . GLU B 1 124 ? 2.686 20.266 -5.953 1 89.88 124 GLU B C 1
ATOM 2392 O O . GLU B 1 124 ? 1.918 20.812 -6.75 1 89.88 124 GLU B O 1
ATOM 2397 N N . SER B 1 125 ? 3.918 19.953 -6.277 1 71.81 125 SER B N 1
ATOM 2398 C CA . SER B 1 125 ? 4.352 19.922 -7.668 1 71.81 125 SER B CA 1
ATOM 2399 C C . SER B 1 125 ? 5.328 18.781 -7.914 1 71.81 125 SER B C 1
ATOM 2401 O O . SER B 1 125 ? 5.871 18.203 -6.965 1 71.81 125 SER B O 1
ATOM 2403 N N . GL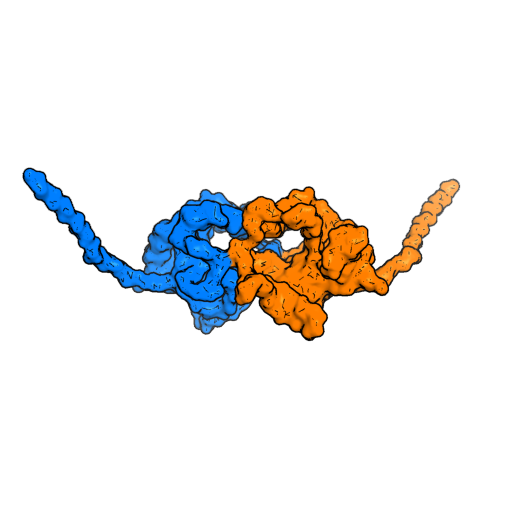Y B 1 126 ? 5.16 18.266 -9.211 1 64.31 126 GLY B N 1
ATOM 2404 C CA . GLY B 1 126 ? 6.301 17.422 -9.562 1 64.31 126 GLY B CA 1
ATOM 2405 C C . GLY B 1 126 ? 5.91 16.016 -9.953 1 64.31 126 GLY B C 1
ATOM 2406 O O . GLY B 1 126 ? 4.734 15.648 -9.891 1 64.31 126 GLY B O 1
ATOM 2407 N N . SER B 1 127 ? 6.875 15.258 -10.352 1 57.88 127 SER B N 1
ATOM 2408 C CA . SER B 1 127 ? 6.906 13.961 -11.016 1 57.88 127 SER B CA 1
ATOM 2409 C C . SER B 1 127 ? 6.504 12.844 -10.055 1 57.88 127 SER B C 1
ATOM 2411 O O . SER B 1 127 ? 6.207 11.727 -10.477 1 57.88 127 SER B O 1
ATOM 2413 N N . VAL B 1 128 ? 6.168 13.156 -8.711 1 67.5 128 VAL B N 1
ATOM 2414 C CA . VAL B 1 128 ? 5.949 12.047 -7.789 1 67.5 128 VAL B CA 1
ATOM 2415 C C . VAL B 1 128 ? 4.457 11.883 -7.523 1 67.5 128 VAL B C 1
ATOM 2417 O O . VAL B 1 128 ? 4.039 10.938 -6.852 1 67.5 128 VAL B O 1
ATOM 2420 N N . SER B 1 129 ? 3.709 12.688 -8.281 1 69.06 129 SER B N 1
ATOM 2421 C CA . SER B 1 129 ? 2.271 12.594 -8.055 1 69.06 129 SER B CA 1
ATOM 2422 C C . SER B 1 129 ? 1.616 11.609 -9.008 1 69.06 129 SER B C 1
ATOM 2424 O O . SER B 1 129 ? 1.963 11.555 -10.188 1 69.06 129 SER B O 1
ATOM 2426 N N . ASN B 1 130 ? 0.788 10.758 -8.43 1 77.12 130 ASN B N 1
ATOM 2427 C CA . ASN B 1 130 ? 0.078 9.867 -9.336 1 77.12 130 ASN B CA 1
ATOM 2428 C C . ASN B 1 130 ? -1.413 10.188 -9.383 1 77.12 130 ASN B C 1
ATOM 2430 O O . ASN B 1 130 ? -2.096 9.836 -10.352 1 77.12 130 ASN B O 1
ATOM 2434 N N . LEU B 1 131 ? -1.899 10.875 -8.336 1 83.44 131 LEU B N 1
ATOM 2435 C CA . LEU B 1 131 ? -3.295 11.281 -8.445 1 83.44 131 LEU B CA 1
ATOM 2436 C C . LEU B 1 131 ? -3.418 12.578 -9.242 1 83.44 131 LEU B C 1
ATOM 2438 O O . LEU B 1 131 ? -2.951 13.633 -8.797 1 83.44 131 LEU B O 1
ATOM 2442 N N . GLN B 1 132 ? -3.82 12.461 -10.344 1 74.25 132 GLN B N 1
ATOM 2443 C CA . GLN B 1 132 ? -3.834 13.57 -11.289 1 74.25 132 GLN B CA 1
ATOM 2444 C C . GLN B 1 132 ? -4.867 14.617 -10.891 1 74.25 132 GLN B C 1
ATOM 2446 O O . GLN B 1 132 ? -6.031 14.297 -10.648 1 74.25 132 GLN B O 1
ATOM 2451 N N . ASN B 1 133 ? -4.395 15.773 -10.758 1 74.12 133 ASN B N 1
ATOM 2452 C CA . ASN B 1 133 ? -5.168 17.016 -10.766 1 74.12 133 ASN B CA 1
ATOM 24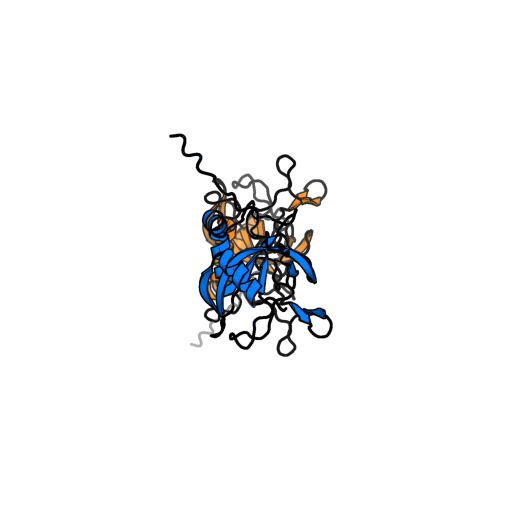53 C C . ASN B 1 133 ? -6.148 17.062 -9.594 1 74.12 133 ASN B C 1
ATOM 2455 O O . ASN B 1 133 ? -7.301 17.469 -9.766 1 74.12 133 ASN B O 1
ATOM 2459 N N . ILE B 1 134 ? -5.758 16.484 -8.516 1 86.81 134 ILE B N 1
ATOM 2460 C CA . ILE B 1 134 ? -6.664 16.625 -7.383 1 86.81 134 ILE B CA 1
ATOM 2461 C C . ILE B 1 134 ? -6.266 17.859 -6.559 1 86.81 134 ILE B C 1
ATOM 2463 O O . ILE B 1 134 ? -5.133 17.953 -6.086 1 86.81 134 ILE B O 1
ATOM 2467 N N . ASP B 1 135 ? -7.266 18.766 -6.426 1 83.19 135 ASP B N 1
ATOM 2468 C CA . ASP B 1 135 ? -6.953 19.984 -5.672 1 83.19 135 ASP B CA 1
ATOM 2469 C C . ASP B 1 135 ? -7.973 20.219 -4.562 1 83.19 135 ASP B C 1
ATOM 2471 O O . ASP B 1 135 ? -7.871 21.188 -3.814 1 83.19 135 ASP B O 1
ATOM 2475 N N . SER B 1 136 ? -8.898 19.312 -4.523 1 92.38 136 SER B N 1
ATOM 2476 C CA . SER B 1 136 ? -9.945 19.5 -3.518 1 92.38 136 SER B CA 1
ATOM 2477 C C . SER B 1 136 ? -10.461 18.156 -3.016 1 92.38 136 SER B C 1
ATOM 2479 O O . SER B 1 136 ? -10.281 17.125 -3.672 1 92.38 136 SER B O 1
ATOM 2481 N N . PHE B 1 137 ? -11.086 18.25 -1.877 1 97.62 137 PHE B N 1
ATOM 2482 C CA . PHE B 1 137 ? -11.734 17.078 -1.304 1 97.62 137 PHE B CA 1
ATOM 2483 C C . PHE B 1 137 ? -12.844 16.562 -2.217 1 97.62 137 PHE B C 1
ATOM 2485 O O . PHE B 1 137 ? -13.008 15.352 -2.387 1 97.62 137 PHE B O 1
ATOM 2492 N N . GLU B 1 138 ? -13.57 17.469 -2.734 1 97.06 138 GLU B N 1
ATOM 2493 C CA . GLU B 1 138 ? -14.656 17.078 -3.631 1 97.06 138 GLU B CA 1
ATOM 2494 C C . GLU B 1 138 ? -14.133 16.297 -4.832 1 97.06 138 GLU B C 1
ATOM 2496 O O . GLU B 1 138 ? -14.711 15.281 -5.223 1 97.06 138 GLU B O 1
ATOM 2501 N N . GLU B 1 139 ? -13.086 16.797 -5.445 1 94.75 139 GLU B N 1
ATOM 2502 C CA . GLU B 1 139 ? -12.461 16.078 -6.555 1 94.75 139 GLU B CA 1
ATOM 2503 C C . GLU B 1 139 ? -11.93 14.727 -6.102 1 94.75 139 GLU B C 1
ATOM 2505 O O . GLU B 1 139 ? -12.047 13.734 -6.828 1 94.75 139 GLU B O 1
ATOM 2510 N N . PHE B 1 140 ? -11.32 14.68 -4.961 1 96.38 140 PHE B N 1
ATOM 2511 C CA . PHE B 1 140 ? -10.812 13.445 -4.383 1 96.38 140 PHE B CA 1
ATOM 2512 C C . PHE B 1 140 ? -11.93 12.422 -4.211 1 96.38 140 PHE B C 1
ATOM 2514 O O . PHE B 1 140 ? -11.812 11.281 -4.652 1 96.38 140 PHE B O 1
ATOM 2521 N N . LYS B 1 141 ? -12.977 12.883 -3.592 1 96.94 141 LYS B N 1
ATOM 2522 C CA . LYS B 1 141 ? -14.141 12.047 -3.32 1 96.94 141 LYS B CA 1
ATOM 2523 C C . LYS B 1 141 ? -14.773 11.547 -4.617 1 96.94 141 LYS B C 1
ATOM 2525 O O . LYS B 1 141 ? -15.141 10.375 -4.723 1 96.94 141 LYS B O 1
ATOM 2530 N N . LEU B 1 142 ? -14.867 12.375 -5.574 1 95.5 142 LEU B N 1
ATOM 2531 C CA . LEU B 1 142 ? -15.531 12.047 -6.828 1 95.5 142 LEU B CA 1
ATOM 2532 C C . LEU B 1 142 ? -14.664 11.125 -7.68 1 95.5 142 LEU B C 1
ATOM 2534 O O . LEU B 1 142 ? -15.156 10.133 -8.227 1 95.5 142 LEU B O 1
ATOM 2538 N N . ASN B 1 143 ? -13.406 11.43 -7.777 1 95.06 143 ASN B N 1
ATOM 2539 C CA . ASN B 1 143 ? -12.547 10.75 -8.75 1 95.06 143 ASN B CA 1
ATOM 2540 C C . ASN B 1 143 ? -11.867 9.531 -8.133 1 95.06 143 ASN B C 1
ATOM 2542 O O . ASN B 1 143 ? -11.5 8.594 -8.852 1 95.06 143 ASN B O 1
ATOM 2546 N N . TYR B 1 144 ? -11.672 9.516 -6.824 1 96.44 144 TYR B N 1
ATOM 2547 C CA . TYR B 1 144 ? -10.891 8.445 -6.211 1 96.44 144 TYR B CA 1
ATOM 2548 C C . TYR B 1 144 ? -11.578 7.922 -4.957 1 96.44 144 TYR B C 1
ATOM 2550 O O . TYR B 1 144 ? -10.945 7.785 -3.906 1 96.44 144 TYR B O 1
ATOM 2558 N N . PRO B 1 145 ? -12.875 7.598 -4.992 1 97.31 145 PRO B N 1
ATOM 2559 C CA . PRO B 1 145 ? -13.578 7.121 -3.795 1 97.31 145 PRO B CA 1
ATOM 2560 C C . PRO B 1 145 ? -12.984 5.828 -3.242 1 97.31 145 PRO B C 1
ATOM 2562 O O . PRO B 1 145 ? -13.008 5.598 -2.031 1 97.31 145 PRO B O 1
ATOM 2565 N N . LYS B 1 146 ? -12.461 4.969 -4.098 1 98.19 146 LYS B N 1
ATOM 2566 C CA . LYS B 1 146 ? -11.93 3.691 -3.633 1 98.19 146 LYS B CA 1
ATOM 2567 C C . LYS B 1 146 ? -10.562 3.867 -2.975 1 98.19 146 LYS B C 1
ATOM 2569 O O . LYS B 1 146 ? -10.18 3.074 -2.113 1 98.19 146 LYS B O 1
ATOM 2574 N N . VAL B 1 147 ? -9.82 4.902 -3.387 1 98.12 147 VAL B N 1
ATOM 2575 C CA . VAL B 1 147 ? -8.609 5.262 -2.652 1 98.12 147 VAL B CA 1
ATOM 2576 C C . VAL B 1 147 ? -8.969 5.641 -1.218 1 98.12 147 VAL B C 1
ATOM 2578 O O . VAL B 1 147 ? -8.344 5.164 -0.268 1 98.12 147 VAL B O 1
ATOM 2581 N N . MET B 1 148 ? -10.008 6.426 -1.075 1 98.62 148 MET B N 1
ATOM 2582 C CA . MET B 1 148 ? -10.477 6.84 0.245 1 98.62 148 MET B CA 1
ATOM 2583 C C . MET B 1 148 ? -10.906 5.629 1.07 1 98.62 148 MET B C 1
ATOM 2585 O O . MET B 1 148 ? -10.602 5.543 2.26 1 98.62 148 MET B O 1
ATOM 2589 N N . GLU B 1 149 ? -11.586 4.754 0.429 1 98.75 149 GLU B N 1
ATOM 2590 C CA . GLU B 1 149 ? -12.062 3.549 1.104 1 98.75 149 GLU B CA 1
ATOM 2591 C C . GLU B 1 149 ? -10.898 2.701 1.609 1 98.75 149 GLU B C 1
ATOM 2593 O O . GLU B 1 149 ? -10.922 2.223 2.744 1 98.75 149 GLU B O 1
ATOM 2598 N N . ILE B 1 150 ? -9.906 2.514 0.812 1 98.81 150 ILE B N 1
ATOM 2599 C CA . ILE B 1 150 ? -8.758 1.693 1.179 1 98.81 150 ILE B CA 1
ATOM 2600 C C . ILE B 1 150 ? -7.992 2.355 2.322 1 98.81 150 ILE B C 1
ATOM 2602 O O . ILE B 1 150 ? -7.609 1.69 3.287 1 98.81 150 ILE B O 1
ATOM 2606 N N . ILE B 1 151 ? -7.789 3.631 2.227 1 98.88 151 ILE B N 1
ATOM 2607 C CA . ILE B 1 151 ? -7.07 4.352 3.271 1 98.88 151 ILE B CA 1
ATOM 2608 C C . ILE B 1 151 ? -7.82 4.227 4.594 1 98.88 151 ILE B C 1
ATOM 2610 O O . ILE B 1 151 ? -7.219 3.939 5.633 1 98.88 151 ILE B O 1
ATOM 2614 N N . LYS B 1 152 ? -9.078 4.422 4.566 1 98.81 152 LYS B N 1
ATOM 2615 C CA . LYS B 1 152 ? -9.906 4.258 5.754 1 98.81 152 LYS B CA 1
ATOM 2616 C C . LYS B 1 152 ? -9.773 2.848 6.324 1 98.81 152 LYS B C 1
ATOM 2618 O O . LYS B 1 152 ? -9.555 2.678 7.527 1 98.81 152 LYS B O 1
ATOM 2623 N N . LEU B 1 153 ? -9.922 1.853 5.484 1 98.62 153 LEU B N 1
ATOM 2624 C CA . LEU B 1 153 ? -9.836 0.461 5.918 1 98.62 153 LEU B CA 1
ATOM 2625 C C . LEU B 1 153 ? -8.469 0.166 6.527 1 98.62 153 LEU B C 1
ATOM 2627 O O . LEU B 1 153 ? -8.375 -0.538 7.535 1 98.62 153 LEU B O 1
ATOM 2631 N N . TRP B 1 154 ? -7.469 0.667 5.918 1 98.81 154 TRP B N 1
ATOM 2632 C CA . TRP B 1 154 ? -6.117 0.431 6.418 1 98.81 154 TRP B CA 1
ATOM 2633 C C . TRP B 1 154 ? -5.957 0.988 7.828 1 98.81 154 TRP B C 1
ATOM 2635 O O . TRP B 1 154 ? -5.609 0.254 8.758 1 98.81 154 TRP B O 1
ATOM 2645 N N . PHE B 1 155 ? -6.301 2.24 8.023 1 98.75 155 PHE B N 1
ATOM 2646 C CA . PHE B 1 155 ? -6.039 2.893 9.297 1 98.75 155 PHE B CA 1
ATOM 2647 C C . PHE B 1 155 ? -6.938 2.33 10.391 1 98.75 155 PHE B C 1
ATOM 2649 O O . PHE B 1 155 ? -6.562 2.312 11.57 1 98.75 155 PHE B O 1
ATOM 2656 N N . THR B 1 156 ? -8.07 1.848 10.047 1 98.56 156 THR B N 1
ATOM 2657 C CA . THR B 1 156 ? -8.984 1.362 11.07 1 98.56 156 THR B CA 1
ATOM 2658 C C . THR B 1 156 ? -8.656 -0.079 11.453 1 98.56 156 THR B C 1
ATOM 2660 O O . THR B 1 156 ? -9.188 -0.606 12.43 1 98.56 156 THR B O 1
ATOM 2663 N N . ASN B 1 157 ? -7.695 -0.703 10.703 1 97.75 157 ASN B N 1
ATOM 2664 C CA . ASN B 1 157 ? -7.535 -2.129 10.969 1 97.75 157 ASN B CA 1
ATOM 2665 C C . ASN B 1 157 ? -6.07 -2.498 11.18 1 97.75 157 ASN B C 1
ATOM 2667 O O . ASN B 1 157 ? -5.766 -3.592 11.664 1 97.75 157 ASN B O 1
ATOM 2671 N N . TYR B 1 158 ? -5.113 -1.648 10.883 1 97 158 TYR B N 1
ATOM 2672 C CA . TYR B 1 158 ? -3.701 -2.012 10.875 1 97 158 TYR B CA 1
ATOM 2673 C C . TYR B 1 158 ? -3.205 -2.32 12.281 1 97 158 TYR B C 1
ATOM 2675 O O . TYR B 1 158 ? -2.178 -2.982 12.453 1 97 158 TYR B O 1
ATOM 2683 N N . LYS B 1 159 ? -3.91 -1.85 13.32 1 95.25 159 LYS B N 1
ATOM 2684 C CA . LYS B 1 159 ? -3.559 -2.127 14.711 1 95.25 159 LYS B CA 1
ATOM 2685 C C . LYS B 1 159 ? -4.434 -3.234 15.289 1 95.25 159 LYS B C 1
ATOM 2687 O O . LYS B 1 159 ? -4.465 -3.438 16.5 1 95.25 159 LYS B O 1
ATOM 2692 N N . GLY B 1 160 ? -5.145 -3.891 14.461 1 93.38 160 GLY B N 1
ATOM 2693 C CA . GLY B 1 160 ? -6.117 -4.863 14.93 1 93.38 160 GLY B CA 1
ATOM 2694 C C . GLY B 1 160 ? -7.539 -4.324 14.953 1 93.38 160 GLY B C 1
ATOM 2695 O O . GLY B 1 160 ? -7.75 -3.129 15.156 1 93.38 160 GLY B O 1
ATOM 2696 N N . LYS B 1 161 ? -8.383 -5.211 14.797 1 90.75 161 LYS B N 1
ATOM 2697 C CA . LYS B 1 161 ? -9.789 -4.836 14.719 1 90.75 161 LYS B CA 1
ATOM 2698 C C . LYS B 1 161 ? -10.258 -4.184 16.016 1 90.75 161 LYS B C 1
ATOM 2700 O O . LYS B 1 161 ? -9.93 -4.656 17.109 1 90.75 161 LYS B O 1
ATOM 2705 N N . GLY B 1 162 ? -10.992 -3.127 15.914 1 93.12 162 GLY B N 1
ATOM 2706 C CA . GLY B 1 162 ? -11.648 -2.506 17.062 1 93.12 162 GLY B CA 1
ATOM 2707 C C . GLY B 1 162 ? -10.758 -1.518 17.797 1 93.12 162 GLY B C 1
ATOM 2708 O O . GLY B 1 162 ? -11.211 -0.83 18.703 1 93.12 162 GLY B O 1
ATOM 2709 N N . THR B 1 163 ? -9.508 -1.394 17.422 1 95.5 163 THR B N 1
ATOM 2710 C CA . THR B 1 163 ? -8.562 -0.518 18.125 1 95.5 163 THR B CA 1
ATOM 2711 C C . THR B 1 163 ? -8.742 0.93 17.672 1 95.5 163 THR B C 1
ATOM 2713 O O . THR B 1 163 ? -8.68 1.852 18.484 1 95.5 163 THR B O 1
ATOM 2716 N N . VAL B 1 164 ? -8.961 1.144 16.406 1 97.94 164 VAL B N 1
ATOM 2717 C CA . VAL B 1 164 ? -9.125 2.463 15.805 1 97.94 164 VAL B CA 1
ATOM 2718 C C . VAL B 1 164 ? -10.508 2.566 15.156 1 97.94 164 VAL B C 1
ATOM 2720 O O . VAL B 1 164 ? -10.938 1.652 14.445 1 97.94 164 VAL B O 1
ATOM 2723 N N . SER B 1 165 ? -11.211 3.633 15.398 1 98.25 165 SER B N 1
ATOM 2724 C CA . SER B 1 165 ? -12.531 3.826 14.812 1 98.25 165 SER B CA 1
ATOM 2725 C C . SER B 1 165 ? -12.555 5.047 13.898 1 98.25 165 SER B C 1
ATOM 2727 O O . SER B 1 165 ? -11.867 6.035 14.156 1 98.25 165 SER B O 1
ATOM 2729 N N . PHE B 1 166 ? -13.32 4.98 12.906 1 98.56 166 PHE B N 1
ATOM 2730 C CA . PHE B 1 166 ? -13.508 6.039 11.914 1 98.56 166 PHE B CA 1
ATOM 2731 C C . PHE B 1 166 ? -14.578 7.02 12.375 1 98.56 166 PHE B C 1
ATOM 2733 O O . PHE B 1 166 ? -15.672 6.609 12.773 1 98.56 166 PHE B O 1
ATOM 2740 N N . VAL B 1 167 ? -14.281 8.281 12.312 1 98.62 167 VAL B N 1
ATOM 2741 C CA . VAL B 1 167 ? -15.242 9.32 12.672 1 98.62 167 VAL B CA 1
ATOM 2742 C C . VAL B 1 167 ? -15.789 9.977 11.406 1 98.62 167 VAL B C 1
ATOM 2744 O O . VAL B 1 167 ? -17 10.219 11.297 1 98.62 167 VAL B O 1
ATOM 2747 N N . GLY B 1 168 ? -14.914 10.312 10.477 1 98.69 168 GLY B N 1
ATOM 2748 C CA . GLY B 1 168 ? -15.344 10.961 9.242 1 98.69 168 GLY B CA 1
ATOM 2749 C C . GLY B 1 168 ? -14.195 11.539 8.445 1 98.69 168 GLY B C 1
ATOM 2750 O O . GLY B 1 168 ? -13.031 11.383 8.812 1 98.69 168 GLY B O 1
ATOM 2751 N N . TRP B 1 169 ? -14.586 12.117 7.316 1 98.88 169 TRP B N 1
ATOM 2752 C CA . TRP B 1 169 ? -13.672 12.898 6.492 1 98.88 169 TRP B CA 1
ATOM 2753 C C . TRP B 1 169 ? -13.945 14.391 6.637 1 98.88 169 TRP B C 1
ATOM 2755 O O . TRP B 1 169 ? -15.094 14.805 6.816 1 98.88 169 TRP B O 1
ATOM 2765 N N . GLU B 1 170 ? -12.898 15.18 6.586 1 98.75 170 GLU B N 1
ATOM 2766 C CA . GLU B 1 170 ? -13.031 16.625 6.43 1 98.75 170 GLU B CA 1
ATOM 2767 C C . GLU B 1 170 ? -12.258 17.125 5.211 1 98.75 170 GLU B C 1
ATOM 2769 O O . GLU B 1 170 ? -11.375 16.422 4.699 1 98.75 170 GLU B O 1
ATOM 2774 N N . ASN B 1 171 ? -12.633 18.312 4.785 1 98.44 171 ASN B N 1
ATOM 2775 C CA . ASN B 1 171 ? -12.102 18.797 3.516 1 98.44 171 ASN B CA 1
ATOM 2776 C C . ASN B 1 171 ? -10.773 19.516 3.699 1 98.44 171 ASN B C 1
ATOM 2778 O O . ASN B 1 171 ? -10.258 19.609 4.816 1 98.44 171 ASN B O 1
ATOM 2782 N N . GLU B 1 172 ? -10.234 19.953 2.525 1 97.31 172 GLU B N 1
ATOM 2783 C CA . GLU B 1 172 ? -8.922 20.594 2.496 1 97.31 172 GLU B CA 1
ATOM 2784 C C . GLU B 1 172 ? -8.93 21.891 3.293 1 97.31 172 GLU B C 1
ATOM 2786 O O . GLU B 1 172 ? -7.91 22.281 3.877 1 97.31 172 GLU B O 1
ATOM 2791 N N . LEU B 1 173 ? -9.984 22.609 3.312 1 97.44 173 LEU B N 1
ATOM 2792 C CA . LEU B 1 173 ? -10.055 23.859 4.062 1 97.44 173 LEU B CA 1
ATOM 2793 C C . LEU B 1 173 ? -9.906 23.609 5.559 1 97.44 173 LEU B C 1
ATOM 2795 O O . LEU B 1 173 ? -9.188 24.328 6.25 1 97.44 173 LEU B O 1
ATOM 2799 N N . GLU B 1 174 ? -10.609 22.609 6.066 1 97.88 174 GLU B N 1
ATOM 2800 C CA . GLU B 1 174 ? -10.461 22.219 7.469 1 97.88 174 GLU B CA 1
ATOM 2801 C C . GLU B 1 174 ? -9.039 21.766 7.766 1 97.88 174 GLU B C 1
ATOM 2803 O O . GLU B 1 174 ? -8.516 22 8.859 1 97.88 174 GLU B O 1
ATOM 2808 N N . ALA B 1 175 ? -8.469 21.062 6.836 1 97.56 175 ALA B N 1
ATOM 2809 C CA . ALA B 1 175 ? -7.082 20.641 6.992 1 97.56 175 ALA B CA 1
ATOM 2810 C C . ALA B 1 175 ? -6.152 21.828 7.148 1 97.56 175 ALA B C 1
ATOM 2812 O O . ALA B 1 175 ? -5.293 21.844 8.039 1 97.56 175 ALA B O 1
ATOM 2813 N N . ILE B 1 176 ? -6.277 22.766 6.27 1 96.38 176 ILE B N 1
ATOM 2814 C CA . ILE B 1 176 ? -5.438 23.953 6.297 1 96.38 176 ILE B CA 1
ATOM 2815 C C . ILE B 1 176 ? -5.625 24.688 7.625 1 96.38 176 ILE B C 1
ATOM 2817 O O . ILE B 1 176 ? -4.652 25.125 8.25 1 96.38 176 ILE B O 1
ATOM 2821 N N . LYS B 1 177 ? -6.816 24.828 8.062 1 95.81 177 LYS B N 1
ATOM 2822 C CA . LYS B 1 177 ? -7.098 25.469 9.344 1 95.81 177 LYS B CA 1
ATOM 2823 C C . LYS B 1 177 ? -6.398 24.734 10.484 1 95.81 177 LYS B C 1
ATOM 2825 O O . LYS B 1 177 ? -5.828 25.359 11.375 1 95.81 177 LYS B O 1
ATOM 2830 N N . LEU B 1 178 ? -6.531 23.406 10.484 1 95.12 178 LEU B N 1
ATOM 2831 C CA . LEU B 1 178 ? -5.883 22.594 11.516 1 95.12 178 LEU B CA 1
ATOM 2832 C C . LEU B 1 178 ? -4.375 22.812 11.508 1 95.12 178 LEU B C 1
ATOM 2834 O O . LEU B 1 178 ? -3.76 22.953 12.57 1 95.12 178 LEU B O 1
ATOM 2838 N N . ILE B 1 179 ? -3.775 22.828 10.352 1 96.19 179 ILE B N 1
ATOM 2839 C CA . ILE B 1 179 ? -2.338 23.031 10.211 1 96.19 179 ILE B CA 1
ATOM 2840 C C . ILE B 1 179 ? -1.964 24.422 10.742 1 96.19 179 ILE B C 1
ATOM 2842 O O . ILE B 1 179 ? -1.001 24.562 11.5 1 96.19 179 ILE B O 1
ATOM 2846 N N . GLU B 1 180 ? -2.707 25.406 10.375 1 93.38 180 GLU B N 1
ATOM 2847 C CA . GLU B 1 180 ? -2.443 26.781 10.812 1 93.38 180 GLU B CA 1
ATOM 2848 C C . GLU B 1 180 ? -2.512 26.891 12.328 1 93.38 180 GLU B C 1
ATOM 2850 O O . GLU B 1 180 ? -1.646 27.516 12.953 1 93.38 180 GLU B O 1
ATOM 2855 N N . ARG B 1 181 ? -3.451 26.281 12.914 1 91.69 181 ARG B N 1
ATOM 2856 C CA . ARG B 1 181 ? -3.623 26.391 14.352 1 91.69 181 ARG B CA 1
ATOM 2857 C C . ARG B 1 181 ? -2.57 25.578 15.102 1 91.69 181 ARG B C 1
ATOM 2859 O O . ARG B 1 181 ? -2.348 25.781 16.297 1 91.69 181 ARG B O 1
ATOM 2866 N N . SER B 1 182 ? -2.029 24.609 14.406 1 92 182 SER B N 1
ATOM 2867 C CA . SER B 1 182 ? -1.029 23.75 15.031 1 92 182 SER B CA 1
ATOM 2868 C C . SER B 1 182 ? 0.383 24.266 14.773 1 92 182 SER B C 1
ATOM 2870 O O . SER B 1 182 ? 1.359 23.672 15.25 1 92 182 SER B O 1
ATOM 2872 N N . THR B 1 183 ? 0.485 25.25 13.938 1 89.69 183 THR B N 1
ATOM 2873 C CA . THR B 1 183 ? 1.794 25.75 13.555 1 89.69 183 THR B CA 1
ATOM 2874 C C . THR B 1 183 ? 2.482 26.422 14.742 1 89.69 183 THR B C 1
ATOM 2876 O O . THR B 1 183 ? 1.854 27.188 15.484 1 89.69 183 THR B O 1
ATOM 2879 N N . ILE B 1 184 ? 3.695 25.984 14.969 1 79.06 184 ILE B N 1
ATOM 2880 C CA . ILE B 1 184 ? 4.488 26.547 16.047 1 79.06 184 ILE B CA 1
ATOM 2881 C C . ILE B 1 184 ? 4.992 27.938 15.648 1 79.06 184 ILE B C 1
ATOM 2883 O O . ILE B 1 184 ? 5.551 28.109 14.562 1 79.06 184 ILE B O 1
ATOM 2887 N N . HIS B 1 185 ? 4.602 29.016 16.344 1 65.06 185 HIS B N 1
ATOM 2888 C CA . HIS B 1 185 ? 5.043 30.391 16.141 1 65.06 185 HIS B CA 1
ATOM 2889 C C . HIS B 1 185 ? 6.164 30.75 17.109 1 65.06 185 HIS B C 1
ATOM 2891 O O . HIS B 1 185 ? 6.234 30.219 18.219 1 65.06 185 HIS B O 1
#

pLDDT: mean 86.12, std 19.6, range [28.34, 98.88]